Protein AF-A0A923F093-F1 (afdb_monomer_lite)

Radius of gyration: 19.72 Å; chains: 1; bounding box: 53×44×63 Å

Structure (mmCIF, N/CA/C/O backbone):
data_AF-A0A923F093-F1
#
_entry.id   AF-A0A923F093-F1
#
loop_
_atom_site.group_PDB
_atom_site.id
_atom_site.type_symbol
_atom_site.label_atom_id
_atom_site.label_alt_id
_atom_site.label_comp_id
_atom_site.label_asym_id
_atom_site.label_entity_id
_atom_site.label_seq_id
_atom_site.pdbx_PDB_ins_code
_atom_site.Cartn_x
_atom_site.Cartn_y
_atom_site.Cartn_z
_atom_site.occupancy
_atom_site.B_iso_or_equiv
_atom_site.auth_seq_id
_atom_site.auth_comp_id
_atom_site.auth_asym_id
_atom_site.auth_atom_id
_atom_site.pdbx_PDB_model_num
ATOM 1 N N . MET A 1 1 ? -28.776 -24.366 -41.364 1.00 39.94 1 MET A N 1
ATOM 2 C CA . MET A 1 1 ? -27.759 -23.621 -40.588 1.00 39.94 1 MET A CA 1
ATOM 3 C C . MET A 1 1 ? -28.431 -22.420 -39.945 1.00 39.94 1 MET A C 1
ATOM 5 O O . MET A 1 1 ? -28.593 -21.399 -40.595 1.00 39.94 1 MET A O 1
ATOM 9 N N . THR A 1 2 ? -28.906 -22.557 -38.709 1.00 36.69 2 THR A N 1
ATOM 10 C CA . THR A 1 2 ? -29.480 -21.448 -37.937 1.00 36.69 2 THR A CA 1
ATOM 11 C C . THR A 1 2 ? -28.378 -20.834 -37.077 1.00 36.69 2 THR A C 1
ATOM 13 O O . THR A 1 2 ? -27.833 -21.472 -36.180 1.00 36.69 2 THR A O 1
ATOM 16 N N . SER A 1 3 ? -27.995 -19.606 -37.429 1.00 36.06 3 SER A N 1
ATOM 17 C CA . SER A 1 3 ? -26.997 -18.803 -36.723 1.00 36.06 3 SER A CA 1
ATOM 18 C C . SER A 1 3 ? -27.497 -18.462 -35.318 1.00 36.06 3 SER A C 1
ATOM 20 O O . SER A 1 3 ? -28.607 -17.963 -35.140 1.00 36.06 3 SER A O 1
ATOM 22 N N . ARG A 1 4 ? -26.680 -18.775 -34.313 1.00 33.69 4 ARG A N 1
ATOM 23 C CA . ARG A 1 4 ? -26.932 -18.491 -32.899 1.00 33.69 4 ARG A CA 1
ATOM 24 C C . ARG A 1 4 ? -26.547 -17.024 -32.644 1.00 33.69 4 ARG A C 1
ATOM 26 O O . ARG A 1 4 ? -25.429 -16.655 -32.999 1.00 33.69 4 ARG A O 1
ATOM 33 N N . PRO A 1 5 ? -27.410 -16.181 -32.050 1.00 36.94 5 PRO A N 1
ATOM 34 C CA . PRO A 1 5 ? -27.065 -14.783 -31.829 1.00 36.94 5 PRO A CA 1
ATOM 35 C C . PRO A 1 5 ? -25.897 -14.684 -30.843 1.00 36.94 5 PRO A C 1
ATOM 37 O O . PRO A 1 5 ? -25.864 -15.383 -29.824 1.00 36.94 5 PRO A O 1
ATOM 40 N N . ALA A 1 6 ? -24.931 -13.826 -31.175 1.00 41.28 6 ALA A N 1
ATOM 41 C CA . ALA A 1 6 ? -23.799 -13.510 -30.321 1.00 41.28 6 ALA A CA 1
ATOM 42 C C . ALA A 1 6 ? -24.312 -13.048 -28.951 1.00 41.28 6 ALA A C 1
ATOM 44 O O . ALA A 1 6 ? -25.143 -12.142 -28.856 1.00 41.28 6 ALA A O 1
ATOM 45 N N . ARG A 1 7 ? -23.841 -13.701 -27.882 1.00 36.09 7 ARG A N 1
ATOM 46 C CA . ARG A 1 7 ? -24.098 -13.242 -26.516 1.00 36.09 7 ARG A CA 1
ATOM 47 C C . ARG A 1 7 ? -23.496 -11.849 -26.378 1.00 36.09 7 ARG A C 1
ATOM 49 O O . ARG A 1 7 ? -22.298 -11.674 -26.579 1.00 36.09 7 ARG A O 1
ATOM 56 N N . SER A 1 8 ? -24.347 -10.886 -26.044 1.00 33.56 8 SER A N 1
ATOM 57 C CA . SER A 1 8 ? -23.937 -9.546 -25.634 1.00 33.56 8 SER A CA 1
ATOM 58 C C . SER A 1 8 ? -22.880 -9.662 -24.522 1.00 33.56 8 SER A C 1
ATOM 60 O O . SER A 1 8 ? -23.069 -10.501 -23.631 1.00 33.56 8 SER A O 1
ATOM 62 N N . PRO A 1 9 ? -21.782 -8.884 -24.545 1.00 36.62 9 PRO A N 1
ATOM 63 C CA . PRO A 1 9 ? -20.841 -8.889 -23.441 1.00 36.62 9 PRO A CA 1
ATOM 64 C C . PRO A 1 9 ? -21.595 -8.434 -22.195 1.00 36.62 9 PRO A C 1
ATOM 66 O O . PRO A 1 9 ? -22.253 -7.390 -22.188 1.00 36.62 9 PRO A O 1
ATOM 69 N N . ILE A 1 10 ? -21.552 -9.272 -21.161 1.00 37.97 10 ILE A N 1
ATOM 70 C CA . ILE A 1 10 ? -22.000 -8.918 -19.819 1.00 37.97 10 ILE A CA 1
ATOM 71 C C . ILE A 1 10 ? -21.249 -7.633 -19.477 1.00 37.97 10 ILE A C 1
ATOM 73 O O . ILE A 1 10 ? -20.027 -7.657 -19.369 1.00 37.97 10 ILE A O 1
ATOM 77 N N . ARG A 1 11 ? -21.966 -6.506 -19.413 1.00 35.88 11 ARG A N 1
ATOM 78 C CA . ARG A 1 11 ? -21.384 -5.216 -19.042 1.00 35.88 11 ARG A CA 1
ATOM 79 C C . ARG A 1 11 ? -20.660 -5.393 -17.709 1.00 35.88 11 ARG A C 1
ATOM 81 O O . ARG A 1 11 ? -21.276 -5.870 -16.754 1.00 35.88 11 ARG A O 1
ATOM 88 N N . ASP A 1 12 ? -19.385 -5.022 -17.681 1.00 39.00 12 ASP A N 1
ATOM 89 C CA . ASP A 1 12 ? -18.601 -4.841 -16.466 1.00 39.00 12 ASP A CA 1
ATOM 90 C C . ASP A 1 12 ? -19.396 -3.994 -15.477 1.00 39.00 12 ASP A C 1
ATOM 92 O O . ASP A 1 12 ? -19.678 -2.822 -15.722 1.00 39.00 12 ASP A O 1
ATOM 96 N N . ARG A 1 13 ? -19.823 -4.616 -14.383 1.00 44.62 13 ARG A N 1
ATOM 97 C CA . ARG A 1 13 ? -20.135 -3.916 -13.148 1.00 44.62 13 ARG A CA 1
ATOM 98 C C . ARG A 1 13 ? -19.449 -4.673 -12.033 1.00 44.62 13 ARG A C 1
ATOM 100 O O . ARG A 1 13 ? -19.572 -5.901 -11.947 1.00 44.62 13 ARG A O 1
ATOM 107 N N . ASP A 1 14 ? -18.674 -3.904 -11.293 1.00 47.91 14 ASP A N 1
ATOM 108 C CA . ASP A 1 14 ? -17.909 -4.280 -10.124 1.00 47.91 14 ASP A CA 1
ATOM 109 C C . ASP A 1 14 ? -18.808 -4.903 -9.047 1.00 47.91 14 ASP A C 1
ATOM 111 O O . ASP A 1 14 ? -20.038 -4.835 -9.094 1.00 47.91 14 ASP A O 1
ATOM 115 N N . CYS A 1 15 ? -18.199 -5.533 -8.050 1.00 53.09 15 CYS A N 1
ATOM 116 C CA . CYS A 1 15 ? -18.874 -5.776 -6.783 1.00 53.09 15 CYS A CA 1
ATOM 117 C C . CYS A 1 15 ? -19.207 -4.409 -6.170 1.00 53.09 15 CYS A C 1
ATOM 119 O O . CYS A 1 15 ? -18.348 -3.816 -5.525 1.00 53.09 15 CYS A O 1
ATOM 121 N N . ASP A 1 16 ? -20.407 -3.890 -6.431 1.00 59.72 16 ASP A N 1
ATOM 122 C CA . ASP A 1 16 ? -20.827 -2.561 -5.983 1.00 59.72 16 ASP A CA 1
ATOM 123 C C . ASP A 1 16 ? -20.593 -2.420 -4.460 1.00 59.72 16 ASP A C 1
ATOM 125 O O . ASP A 1 16 ? -21.086 -3.240 -3.682 1.00 59.72 16 ASP A O 1
ATOM 129 N N . GLU A 1 17 ? -19.855 -1.387 -4.026 1.00 57.62 17 GLU A N 1
ATOM 130 C CA . GLU A 1 17 ? -19.652 -1.023 -2.606 1.00 57.62 17 GLU A CA 1
ATOM 131 C C . GLU A 1 17 ? -20.930 -1.141 -1.743 1.00 57.62 17 GLU A C 1
ATOM 133 O O . GLU A 1 17 ? -20.858 -1.754 -0.673 1.00 57.62 17 GLU A O 1
ATOM 138 N N . PRO A 1 18 ? -22.121 -0.711 -2.222 1.00 58.31 18 PRO A N 1
ATOM 139 C CA . PRO A 1 18 ? -23.396 -0.917 -1.527 1.00 58.31 18 PRO A CA 1
ATOM 140 C C . PRO A 1 18 ? -23.693 -2.363 -1.079 1.00 58.31 18 PRO A C 1
ATOM 142 O O . PRO A 1 18 ? -24.358 -2.590 -0.061 1.00 58.31 18 PRO A O 1
ATOM 145 N N . ALA A 1 19 ? -23.217 -3.367 -1.821 1.00 75.44 19 ALA A N 1
ATOM 146 C CA . ALA A 1 19 ? -23.397 -4.773 -1.468 1.00 75.44 19 ALA A CA 1
ATOM 147 C C . ALA A 1 19 ? -22.463 -5.211 -0.327 1.00 75.44 19 ALA A C 1
ATOM 149 O O . ALA A 1 19 ? -22.854 -6.052 0.486 1.00 75.44 19 ALA A O 1
ATOM 150 N N . LEU A 1 20 ? -21.254 -4.644 -0.241 1.00 81.38 20 LEU A N 1
ATOM 151 C CA . LEU A 1 20 ? -20.310 -4.920 0.845 1.00 81.38 20 LEU A CA 1
ATOM 152 C C . LEU A 1 20 ? -20.755 -4.256 2.145 1.00 81.38 20 LEU A C 1
ATOM 154 O O . LEU A 1 20 ? -20.721 -4.910 3.185 1.00 81.38 20 LEU A O 1
ATOM 158 N N . ASP A 1 21 ? -21.259 -3.024 2.083 1.00 82.62 21 ASP A N 1
ATOM 159 C CA . ASP A 1 21 ? -21.794 -2.323 3.256 1.00 82.62 21 ASP A CA 1
ATOM 160 C C . ASP A 1 21 ? -22.945 -3.106 3.894 1.00 82.62 21 ASP A C 1
ATOM 162 O O . ASP A 1 21 ? -22.969 -3.323 5.104 1.00 82.62 21 ASP A O 1
ATOM 166 N N . THR A 1 22 ? -23.839 -3.663 3.071 1.00 86.25 22 THR A N 1
ATOM 167 C CA . THR A 1 22 ? -24.921 -4.540 3.549 1.00 86.25 22 THR A CA 1
ATOM 168 C C . THR A 1 22 ? -24.384 -5.781 4.279 1.00 86.25 22 THR A C 1
ATOM 170 O O . THR A 1 22 ? -24.965 -6.226 5.272 1.00 86.25 22 THR A O 1
ATOM 173 N N . VAL A 1 23 ? -23.276 -6.365 3.805 1.00 86.94 23 VAL A N 1
ATOM 174 C CA . VAL A 1 23 ? -22.623 -7.507 4.468 1.00 86.94 23 VAL A CA 1
ATOM 175 C C . VAL A 1 23 ? -21.978 -7.078 5.788 1.00 86.94 23 VAL A C 1
ATOM 177 O O . VAL A 1 23 ? -22.119 -7.792 6.782 1.00 86.94 23 VAL A O 1
ATOM 180 N N . ILE A 1 24 ? -21.305 -5.925 5.817 1.00 88.75 24 ILE A N 1
ATOM 181 C CA . ILE A 1 24 ? -20.675 -5.371 7.024 1.00 88.75 24 ILE A CA 1
ATOM 182 C C . ILE A 1 24 ? -21.724 -5.150 8.114 1.00 88.75 24 ILE A C 1
ATOM 184 O O . ILE A 1 24 ? -21.555 -5.654 9.227 1.00 88.75 24 ILE A O 1
ATOM 188 N N . GLU A 1 25 ? -22.822 -4.471 7.787 1.00 91.12 25 GLU A N 1
ATOM 189 C CA . GLU A 1 25 ? -23.887 -4.169 8.745 1.00 91.12 25 GLU A CA 1
ATOM 190 C C . GLU A 1 25 ? -24.549 -5.439 9.287 1.00 91.12 25 GLU A C 1
ATOM 192 O O . GLU A 1 25 ? -24.745 -5.568 10.495 1.00 91.12 25 GLU A O 1
ATOM 197 N N . ARG A 1 26 ? -24.797 -6.441 8.432 1.00 91.75 26 ARG A N 1
ATOM 198 C CA . ARG A 1 26 ? -25.348 -7.732 8.874 1.00 91.75 26 ARG A CA 1
ATOM 199 C C . ARG A 1 26 ? -24.419 -8.460 9.849 1.00 91.75 26 ARG A C 1
ATOM 201 O O . ARG A 1 26 ? -24.878 -8.950 10.875 1.00 91.75 26 ARG A O 1
ATOM 208 N N . ILE A 1 27 ? -23.120 -8.537 9.551 1.00 92.06 27 ILE A N 1
ATOM 209 C CA . ILE A 1 27 ? -22.161 -9.217 10.437 1.00 92.06 27 ILE A CA 1
ATOM 210 C C . ILE A 1 27 ? -22.024 -8.461 11.768 1.00 92.06 27 ILE A C 1
ATOM 212 O O . ILE A 1 27 ? -21.964 -9.098 12.819 1.00 92.06 27 ILE A O 1
ATOM 216 N N . ARG A 1 28 ? -21.990 -7.122 11.748 1.00 92.69 28 ARG A N 1
ATOM 217 C CA . ARG A 1 28 ? -21.928 -6.299 12.969 1.00 92.69 28 ARG A CA 1
ATOM 218 C C . ARG A 1 28 ? -23.159 -6.481 13.852 1.00 92.69 28 ARG A C 1
ATOM 220 O O . ARG A 1 28 ? -23.003 -6.664 15.056 1.00 92.69 28 ARG A O 1
ATOM 227 N N . ALA A 1 29 ? -24.353 -6.473 13.259 1.00 90.56 29 ALA A N 1
ATOM 228 C CA . ALA A 1 29 ? -25.603 -6.679 13.985 1.00 90.56 29 ALA A CA 1
ATOM 229 C C . ALA A 1 29 ? -25.628 -8.030 14.721 1.00 90.56 29 ALA A C 1
ATOM 231 O O . ALA A 1 29 ? -26.052 -8.084 15.872 1.00 90.56 29 ALA A O 1
ATOM 232 N N . ASP A 1 30 ? -25.110 -9.093 14.097 1.00 92.44 30 ASP A N 1
ATOM 233 C CA . ASP A 1 30 ? -25.037 -10.424 14.713 1.00 92.44 30 ASP A CA 1
ATOM 234 C C . ASP A 1 30 ? -24.014 -10.520 15.856 1.00 92.44 30 ASP A C 1
ATOM 236 O O . ASP A 1 30 ? -24.201 -11.305 16.784 1.00 92.44 30 ASP A O 1
ATOM 240 N N . LEU A 1 31 ? -22.907 -9.773 15.773 1.00 89.56 31 LEU A N 1
ATOM 241 C CA . LEU A 1 31 ? -21.871 -9.754 16.812 1.00 89.56 31 LEU A CA 1
ATOM 242 C C . LEU A 1 31 ? -22.309 -8.949 18.045 1.00 89.56 31 LEU A C 1
ATOM 244 O O . LEU A 1 31 ? -21.940 -9.302 19.162 1.00 89.56 31 LEU A O 1
ATOM 248 N N . GLY A 1 32 ? -23.111 -7.899 17.849 1.00 86.19 32 GLY A N 1
ATOM 249 C CA . GLY A 1 32 ? -23.480 -6.944 18.893 1.00 86.19 32 GLY A CA 1
ATOM 250 C C . GLY A 1 32 ? -22.442 -5.826 19.068 1.00 86.19 32 GLY A C 1
ATOM 251 O O . GLY A 1 32 ? -21.266 -5.987 18.748 1.00 86.19 32 GLY A O 1
ATOM 252 N N . ALA A 1 33 ? -22.888 -4.667 19.566 1.00 78.50 33 ALA A N 1
ATOM 253 C CA . ALA A 1 33 ? -22.082 -3.440 19.615 1.00 78.50 33 ALA A CA 1
ATOM 254 C C . ALA A 1 33 ? -20.857 -3.520 20.548 1.00 78.50 33 ALA A C 1
ATOM 256 O O . ALA A 1 33 ? -19.856 -2.859 20.288 1.00 78.50 33 ALA A O 1
ATOM 257 N N . ASP A 1 34 ? -20.926 -4.343 21.598 1.00 86.69 34 ASP A N 1
ATOM 258 C CA . ASP A 1 34 ? -19.858 -4.488 22.596 1.00 86.69 34 ASP A CA 1
ATOM 259 C C . ASP A 1 34 ? -18.839 -5.590 22.245 1.00 86.69 34 ASP A C 1
ATOM 261 O O . ASP A 1 34 ? -17.862 -5.795 22.971 1.00 86.69 34 ASP A O 1
ATOM 265 N N . ASP A 1 35 ? -19.048 -6.331 21.149 1.00 86.19 35 ASP A N 1
ATOM 266 C CA . ASP A 1 35 ? -18.111 -7.370 20.730 1.00 86.19 35 ASP A CA 1
ATOM 267 C C . ASP A 1 35 ? -16.871 -6.728 20.079 1.00 86.19 35 ASP A C 1
ATOM 269 O O . ASP A 1 35 ? -16.990 -6.048 19.054 1.00 86.19 35 ASP A O 1
ATOM 273 N N . PRO A 1 36 ? -15.650 -6.979 20.592 1.00 81.69 36 PRO A N 1
ATOM 274 C CA . PRO A 1 36 ? -14.426 -6.370 20.065 1.00 81.69 36 PRO A CA 1
ATOM 275 C C . PRO A 1 36 ? -14.136 -6.738 18.600 1.00 81.69 36 PRO A C 1
ATOM 277 O O . PRO A 1 36 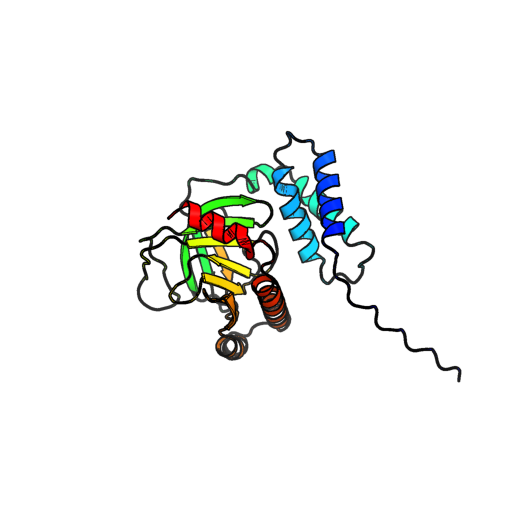? -13.297 -6.115 17.952 1.00 81.69 36 PRO A O 1
ATOM 280 N N . ARG A 1 37 ? -14.805 -7.756 18.048 1.00 85.12 37 ARG A N 1
ATOM 281 C CA . ARG A 1 37 ? -14.696 -8.134 16.636 1.00 85.12 37 ARG A CA 1
ATOM 282 C C . ARG A 1 37 ? -15.478 -7.203 15.713 1.00 85.12 37 ARG A C 1
ATOM 284 O O . ARG A 1 37 ? -15.148 -7.158 14.529 1.00 85.12 37 ARG A O 1
ATOM 291 N N . ALA A 1 38 ? -16.465 -6.455 16.212 1.00 85.50 38 ALA A N 1
ATOM 292 C CA . ALA A 1 38 ? -17.303 -5.560 15.407 1.00 85.50 38 ALA A CA 1
ATOM 293 C C . ALA A 1 38 ? -16.487 -4.468 14.682 1.00 85.50 38 ALA A C 1
ATOM 295 O O . ALA A 1 38 ? -16.788 -4.116 13.535 1.00 85.50 38 ALA A O 1
ATOM 296 N N . GLU A 1 39 ? -15.405 -3.990 15.307 1.00 82.81 39 GLU A N 1
ATOM 297 C CA . GLU A 1 39 ? -14.452 -3.038 14.714 1.00 82.81 39 GLU A CA 1
ATOM 298 C C . GLU A 1 39 ? -13.650 -3.646 13.550 1.00 82.81 39 GLU A C 1
ATOM 300 O O . GLU A 1 39 ? -13.245 -2.942 12.629 1.00 82.81 39 GLU A O 1
ATOM 305 N N . LEU A 1 40 ? -13.445 -4.966 13.553 1.00 82.69 40 LEU A N 1
ATOM 306 C CA . LEU A 1 40 ? -12.641 -5.676 12.554 1.00 82.69 40 LEU A CA 1
ATOM 307 C C . LEU A 1 40 ? -13.444 -6.054 11.302 1.00 82.69 40 LEU A C 1
ATOM 309 O O . LEU A 1 40 ? -12.847 -6.320 10.255 1.00 82.69 40 LEU A O 1
ATOM 313 N N . VAL A 1 41 ? -14.779 -6.100 11.409 1.00 88.25 41 VAL A N 1
ATOM 314 C CA . VAL A 1 41 ? -15.693 -6.585 10.358 1.00 88.25 41 VAL A CA 1
ATOM 315 C C . VAL A 1 41 ? -15.433 -5.939 8.995 1.00 88.25 41 VAL A C 1
ATOM 317 O O . VAL A 1 41 ? -15.250 -6.696 8.038 1.00 88.25 41 VAL A O 1
ATOM 320 N N . PRO A 1 42 ? -15.358 -4.599 8.859 1.00 87.25 42 PRO A N 1
ATOM 321 C CA . PRO A 1 42 ? -15.131 -3.985 7.552 1.00 87.25 42 PRO A CA 1
ATOM 322 C C . PRO A 1 42 ? -13.852 -4.479 6.866 1.00 87.25 42 PRO A C 1
ATOM 324 O O . PRO A 1 42 ? -13.861 -4.780 5.673 1.00 87.25 42 PRO A O 1
ATOM 327 N N . GLY A 1 43 ? -12.762 -4.608 7.631 1.00 80.12 43 GLY A N 1
ATOM 328 C CA . GLY A 1 43 ? -11.471 -5.055 7.113 1.00 80.12 43 GLY A CA 1
ATOM 329 C C . GLY A 1 43 ? -11.536 -6.486 6.580 1.00 80.12 43 GLY A C 1
ATOM 330 O O . GLY A 1 43 ? -11.105 -6.738 5.458 1.00 80.12 43 GLY A O 1
A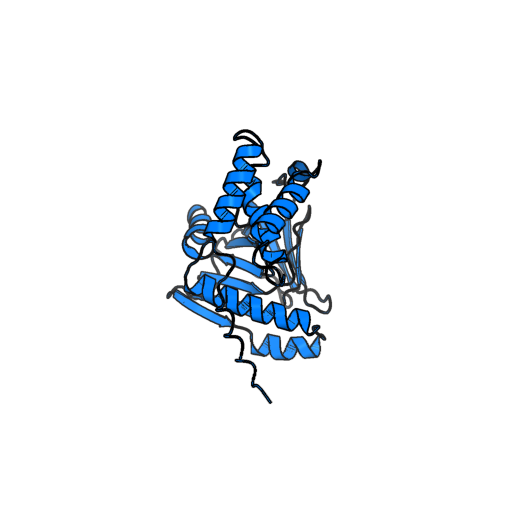TOM 331 N N . PHE A 1 44 ? -12.147 -7.406 7.337 1.00 83.50 44 PHE A N 1
ATOM 332 C CA . PHE A 1 44 ? -12.312 -8.801 6.908 1.00 83.50 44 PHE A CA 1
ATOM 333 C C . PHE A 1 44 ? -13.250 -8.953 5.706 1.00 83.50 44 PHE A C 1
ATOM 335 O O . PHE A 1 44 ? -12.998 -9.788 4.838 1.00 83.50 44 PHE A O 1
ATOM 342 N N . VAL A 1 45 ? -14.317 -8.151 5.624 1.00 85.44 45 VAL A N 1
ATOM 343 C CA . VAL A 1 45 ? -15.228 -8.156 4.469 1.00 85.44 45 VAL A CA 1
ATOM 344 C C . VAL A 1 45 ? -14.500 -7.700 3.205 1.00 85.44 45 VAL A C 1
ATOM 346 O O . VAL A 1 45 ? -14.597 -8.364 2.174 1.00 85.44 45 VAL A O 1
ATOM 349 N N . ARG A 1 46 ? -13.718 -6.618 3.277 1.00 81.12 46 ARG A N 1
ATOM 350 C CA . ARG A 1 46 ? -12.933 -6.132 2.129 1.00 81.12 46 ARG A CA 1
ATOM 351 C C . ARG A 1 46 ? -11.822 -7.094 1.734 1.00 81.12 46 ARG A C 1
ATOM 353 O O . ARG A 1 46 ? -11.615 -7.319 0.546 1.00 81.12 46 ARG A O 1
ATOM 360 N N . GLU A 1 47 ? -11.147 -7.698 2.708 1.00 76.75 47 GLU A N 1
ATOM 361 C CA . GLU A 1 47 ? -10.152 -8.745 2.462 1.00 76.75 47 GLU A CA 1
ATOM 362 C C . GLU A 1 47 ? -10.762 -9.925 1.699 1.00 76.75 47 GLU A C 1
ATOM 364 O O . GLU A 1 47 ? -10.231 -10.348 0.670 1.00 76.75 47 GLU A O 1
ATOM 369 N N . ALA A 1 48 ? -11.906 -10.422 2.168 1.00 80.50 48 ALA A N 1
ATOM 370 C CA . ALA A 1 48 ? -12.619 -11.505 1.512 1.00 80.50 48 ALA A CA 1
ATOM 371 C C . ALA A 1 48 ? -13.110 -11.113 0.108 1.00 80.50 48 ALA A C 1
ATOM 373 O O . ALA A 1 48 ? -13.034 -11.928 -0.810 1.00 80.50 48 ALA A O 1
ATOM 374 N N . ALA A 1 49 ? -13.581 -9.876 -0.077 1.00 79.69 49 ALA A N 1
ATOM 375 C CA . ALA A 1 49 ? -14.018 -9.367 -1.376 1.00 79.69 49 ALA A CA 1
ATOM 376 C C . ALA A 1 49 ? -12.865 -9.291 -2.381 1.00 79.69 49 ALA A C 1
ATOM 378 O O . ALA A 1 49 ? -13.005 -9.778 -3.501 1.00 79.69 49 ALA A O 1
ATOM 379 N N . ALA A 1 50 ? -11.711 -8.763 -1.968 1.00 71.44 50 ALA A N 1
ATOM 380 C CA . ALA A 1 50 ? -10.526 -8.694 -2.817 1.00 71.44 50 ALA A CA 1
ATOM 381 C C . ALA A 1 50 ? -10.038 -10.088 -3.236 1.00 71.44 50 ALA A C 1
ATOM 383 O O . ALA A 1 50 ? -9.730 -10.303 -4.403 1.00 71.44 50 ALA A O 1
ATOM 384 N N . GLY A 1 51 ? -10.034 -11.062 -2.317 1.00 68.50 51 GLY A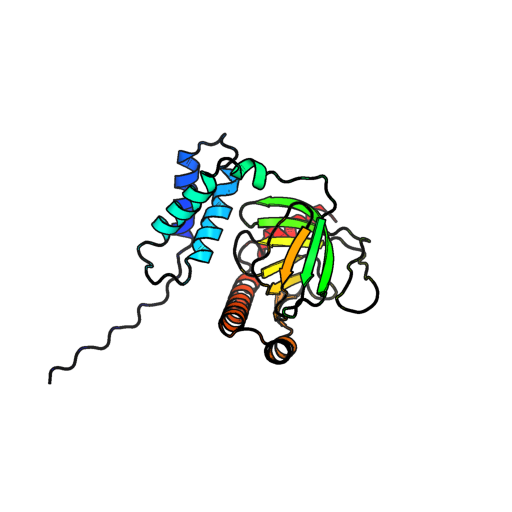 N 1
ATOM 385 C CA . GLY A 1 51 ? -9.659 -12.447 -2.631 1.00 68.50 51 GLY A CA 1
ATOM 386 C C . GLY A 1 51 ? -10.621 -13.172 -3.583 1.00 68.50 51 GLY A C 1
ATOM 387 O O . GLY A 1 51 ? -10.287 -14.240 -4.090 1.00 68.50 51 GLY A O 1
ATOM 388 N N . LEU A 1 52 ? -11.810 -12.613 -3.822 1.00 72.88 52 LEU A N 1
ATOM 389 C CA . LEU A 1 52 ? -12.850 -13.169 -4.690 1.00 72.88 52 LEU A CA 1
ATOM 390 C C . LEU A 1 52 ? -13.104 -12.316 -5.942 1.00 72.88 52 LEU A C 1
ATOM 392 O O . LEU A 1 52 ? -14.033 -12.626 -6.689 1.00 72.88 52 LEU A O 1
ATOM 396 N N . ALA A 1 53 ? -12.302 -11.275 -6.189 1.00 65.06 53 ALA A N 1
ATOM 397 C CA . ALA A 1 53 ? -12.501 -10.342 -7.300 1.00 65.06 53 ALA A CA 1
ATOM 398 C C . ALA A 1 53 ? -12.508 -11.038 -8.678 1.00 65.06 53 ALA A C 1
ATOM 400 O O . ALA A 1 53 ? -13.301 -10.671 -9.545 1.00 65.06 53 ALA A O 1
ATOM 401 N N . ASP A 1 54 ? -11.722 -12.107 -8.837 1.00 60.88 54 ASP A N 1
ATOM 402 C CA . ASP A 1 54 ? -11.638 -12.898 -10.075 1.00 60.88 54 ASP A CA 1
ATOM 403 C C . ASP A 1 54 ? -12.580 -14.116 -10.102 1.00 60.88 54 ASP A C 1
ATOM 405 O O . ASP A 1 54 ? -12.553 -14.925 -11.035 1.00 60.88 54 ASP A O 1
ATOM 409 N N . ALA A 1 55 ? -13.423 -14.296 -9.078 1.00 62.03 55 ALA A N 1
ATOM 410 C CA . ALA A 1 55 ? -14.314 -15.444 -9.016 1.00 62.03 55 ALA A CA 1
ATOM 411 C C . ALA A 1 55 ? -15.375 -15.360 -10.136 1.00 62.03 55 ALA A C 1
ATOM 413 O O . ALA A 1 55 ? -16.108 -14.3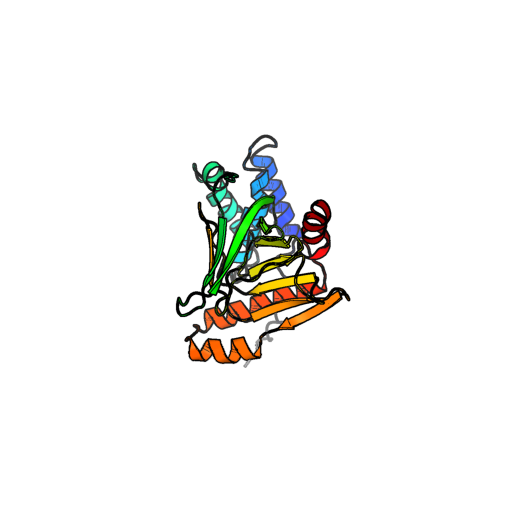71 -10.227 1.00 62.03 55 ALA A O 1
ATOM 414 N N . PRO A 1 56 ? -15.570 -16.422 -10.945 1.00 56.91 56 PRO A N 1
ATOM 415 C CA . PRO A 1 56 ? -16.510 -16.410 -12.074 1.00 56.91 56 PRO A CA 1
ATOM 416 C C . PRO A 1 56 ? -17.990 -16.341 -11.651 1.00 56.91 56 PRO A C 1
ATOM 418 O O . PRO A 1 56 ? -18.885 -16.362 -12.496 1.00 56.91 56 PRO A O 1
ATOM 421 N N . VAL A 1 57 ? -18.275 -16.266 -10.348 1.00 57.19 57 VAL A N 1
ATOM 422 C CA . VAL A 1 57 ? -19.611 -16.395 -9.765 1.00 57.19 57 VAL A CA 1
ATOM 423 C C . VAL A 1 57 ? -20.030 -15.093 -9.072 1.00 57.19 57 VAL A C 1
ATOM 425 O O . VAL A 1 57 ? -20.162 -15.025 -7.851 1.00 57.19 57 VAL A O 1
ATOM 428 N N . ARG A 1 58 ? -20.277 -14.047 -9.870 1.00 56.59 58 ARG A N 1
ATOM 429 C CA . ARG A 1 58 ? -20.633 -12.699 -9.380 1.00 56.59 58 ARG A CA 1
ATOM 430 C C . ARG A 1 58 ? -21.922 -12.655 -8.542 1.00 56.59 58 ARG A C 1
ATOM 432 O O . ARG A 1 58 ? -21.987 -11.919 -7.565 1.00 56.59 58 ARG A O 1
ATOM 439 N N . CYS A 1 59 ? -22.917 -13.495 -8.843 1.00 56.03 59 CYS A N 1
ATOM 440 C CA . CYS A 1 59 ? -24.193 -13.538 -8.110 1.00 56.03 59 CYS A CA 1
ATOM 441 C C . CYS A 1 59 ? -24.102 -14.106 -6.681 1.00 56.03 59 CYS A C 1
ATOM 443 O O . CYS A 1 59 ? -25.066 -14.000 -5.928 1.00 56.03 59 CYS A O 1
ATOM 445 N N . TYR A 1 60 ? -22.956 -14.676 -6.295 1.00 64.56 60 TYR A N 1
ATOM 446 C CA . TYR A 1 60 ? -22.733 -15.206 -4.950 1.00 64.56 60 TYR A CA 1
ATOM 447 C C . TYR A 1 60 ? -21.603 -14.498 -4.203 1.00 64.56 60 TYR A C 1
ATOM 449 O O . TYR A 1 60 ? -21.326 -14.884 -3.070 1.00 64.56 60 TYR A O 1
ATOM 457 N N . ILE A 1 61 ? -20.972 -13.460 -4.774 1.00 70.88 61 ILE A N 1
ATOM 458 C CA . ILE A 1 61 ? -19.811 -12.817 -4.140 1.00 70.88 61 ILE A CA 1
ATOM 459 C C . ILE A 1 61 ? -20.163 -12.309 -2.745 1.00 70.88 61 ILE A C 1
ATOM 461 O O . ILE A 1 61 ? -19.469 -12.673 -1.810 1.00 70.88 61 ILE A O 1
ATOM 465 N N . ALA A 1 62 ? -21.276 -11.599 -2.549 1.00 71.38 62 ALA A N 1
ATOM 466 C CA . ALA A 1 62 ? -21.667 -11.133 -1.213 1.00 71.38 62 ALA A CA 1
ATOM 467 C C . ALA A 1 62 ? -21.816 -12.283 -0.190 1.00 71.38 62 ALA A C 1
ATOM 469 O O . ALA A 1 62 ? -21.372 -12.166 0.950 1.00 71.38 62 ALA A O 1
ATOM 470 N N . VAL A 1 63 ? -22.378 -13.424 -0.608 1.00 79.00 63 VAL A N 1
ATOM 471 C CA . VAL A 1 63 ? -22.540 -14.616 0.246 1.00 79.00 63 VAL A CA 1
ATOM 472 C C . VAL A 1 63 ? -21.192 -15.275 0.546 1.00 79.00 63 VAL A C 1
ATOM 474 O O . VAL A 1 63 ? -20.946 -15.709 1.671 1.00 79.00 63 VAL A O 1
ATOM 477 N N . LEU A 1 64 ? -20.314 -15.372 -0.452 1.00 79.44 64 LEU A N 1
ATOM 478 C CA . LEU A 1 64 ? -18.979 -15.951 -0.302 1.00 79.44 64 LEU A CA 1
ATOM 479 C C . LEU A 1 64 ? -18.081 -15.061 0.560 1.00 79.44 64 LEU A C 1
ATOM 481 O O . LEU A 1 64 ? -17.390 -15.576 1.436 1.00 79.44 64 LEU A O 1
ATOM 485 N N . VAL A 1 65 ? -18.156 -13.746 0.365 1.00 80.12 65 VAL A N 1
ATOM 486 C CA . VAL A 1 65 ? -17.481 -12.722 1.165 1.00 80.12 65 VAL A CA 1
ATOM 487 C C . VAL A 1 65 ? -17.927 -12.804 2.613 1.00 80.12 65 VAL A C 1
ATOM 489 O O . VAL A 1 65 ? -17.089 -12.914 3.502 1.00 80.12 65 VAL A O 1
ATOM 492 N N . GLU A 1 66 ? -19.236 -12.834 2.861 1.00 82.31 66 GLU A N 1
ATOM 493 C CA . GLU A 1 66 ? -19.766 -12.978 4.212 1.00 82.31 66 GLU A CA 1
ATOM 494 C C . GLU A 1 66 ? -19.291 -14.275 4.870 1.00 82.31 66 GLU A C 1
ATOM 496 O O . GLU A 1 66 ? -18.819 -14.258 6.006 1.00 82.31 66 GLU A O 1
ATOM 501 N N . ARG A 1 67 ? -19.379 -15.411 4.168 1.00 84.75 67 ARG A N 1
ATOM 502 C CA . ARG A 1 67 ? -18.921 -16.701 4.703 1.00 84.75 67 ARG A CA 1
ATOM 503 C C . ARG A 1 67 ? -17.427 -16.698 5.007 1.00 84.75 67 ARG A C 1
ATOM 505 O O . ARG A 1 67 ? -17.030 -17.219 6.048 1.00 84.75 67 ARG A O 1
ATOM 512 N N . ALA A 1 68 ? -16.611 -16.131 4.124 1.00 82.25 68 ALA A N 1
ATOM 513 C CA . ALA A 1 68 ? -15.172 -16.020 4.321 1.00 82.25 68 ALA A CA 1
ATOM 514 C C . ALA A 1 68 ? -14.840 -15.107 5.512 1.00 82.25 68 ALA A C 1
ATOM 516 O O . ALA A 1 68 ? -14.096 -15.521 6.400 1.00 82.25 68 ALA A O 1
ATOM 517 N N . ALA A 1 69 ? -15.467 -13.930 5.597 1.00 82.00 69 ALA A N 1
ATOM 518 C CA . ALA A 1 69 ? -15.295 -13.003 6.713 1.00 82.00 69 ALA A CA 1
ATOM 519 C C . ALA A 1 69 ? -15.716 -13.638 8.047 1.00 82.00 69 ALA A C 1
ATOM 521 O O . ALA A 1 69 ? -14.954 -13.622 9.012 1.00 82.00 69 ALA A O 1
ATOM 522 N N . ARG A 1 70 ? -16.889 -14.285 8.101 1.00 84.38 70 ARG A N 1
ATOM 523 C CA . ARG A 1 70 ? -17.367 -14.996 9.300 1.00 84.38 70 ARG A CA 1
ATOM 524 C C . ARG A 1 70 ? -16.437 -16.130 9.714 1.00 84.38 70 ARG A C 1
ATOM 526 O O . ARG A 1 70 ? -16.214 -16.320 10.905 1.00 84.38 70 ARG A O 1
ATOM 533 N N . ARG A 1 71 ? -15.877 -16.875 8.756 1.00 86.62 71 ARG A N 1
ATOM 534 C CA . ARG A 1 71 ? -14.921 -17.954 9.042 1.00 86.62 71 ARG A CA 1
ATOM 535 C C . ARG A 1 71 ? -13.663 -17.428 9.728 1.00 86.62 71 ARG A C 1
ATOM 537 O O . ARG A 1 71 ? -13.181 -18.072 10.655 1.00 86.62 71 ARG A O 1
ATOM 544 N N . GLU A 1 72 ? -13.148 -16.284 9.294 1.00 80.12 72 GLU A N 1
ATOM 545 C CA . GLU A 1 72 ? -11.994 -15.655 9.941 1.00 80.12 72 GLU A CA 1
ATOM 546 C C . GLU A 1 72 ? -12.344 -15.079 11.317 1.00 80.12 72 GLU A C 1
ATOM 548 O O . GLU A 1 72 ? -11.640 -15.343 12.290 1.00 80.12 72 GLU A O 1
ATOM 553 N N . LEU A 1 73 ? -13.481 -14.389 11.436 1.00 82.44 73 LEU A N 1
ATOM 554 C CA . LEU A 1 73 ? -13.980 -13.834 12.704 1.00 82.44 73 LEU A CA 1
ATOM 555 C C . LEU A 1 73 ? -14.330 -14.902 13.758 1.00 82.44 73 LEU A C 1
ATOM 557 O O . LEU A 1 73 ? -14.399 -14.599 14.951 1.00 82.44 73 LEU A O 1
ATOM 561 N N . ALA A 1 74 ? -14.567 -16.145 13.336 1.00 86.44 74 ALA A N 1
ATOM 562 C CA . ALA A 1 74 ? -14.829 -17.276 14.222 1.00 86.44 74 ALA A CA 1
ATOM 563 C C . ALA A 1 74 ? -13.551 -17.921 14.788 1.00 86.44 74 ALA A C 1
ATOM 565 O O . ALA A 1 74 ? -13.650 -18.794 15.654 1.00 86.44 74 ALA A O 1
ATOM 566 N N . ARG A 1 75 ? -12.352 -17.536 14.322 1.00 81.75 75 ARG A N 1
ATOM 567 C CA . ARG A 1 75 ? -11.103 -18.098 14.853 1.00 81.75 75 ARG A CA 1
ATOM 568 C C . ARG A 1 75 ? -10.908 -17.681 16.323 1.00 81.75 75 ARG A C 1
ATOM 570 O O . ARG A 1 75 ? -11.015 -16.491 16.620 1.00 81.75 75 ARG A O 1
ATOM 577 N N . PRO A 1 76 ? -10.588 -18.609 17.249 1.00 78.38 76 PRO A N 1
ATOM 578 C CA . PRO A 1 76 ? -10.522 -18.314 18.690 1.00 78.38 76 PRO A CA 1
ATOM 579 C C . PRO A 1 76 ? -9.478 -17.253 19.053 1.00 78.38 76 PRO A C 1
ATOM 581 O O . PRO A 1 76 ? -9.617 -16.519 20.026 1.00 78.38 76 PRO A O 1
ATOM 584 N N . ASP A 1 77 ? -8.419 -17.185 18.257 1.00 75.19 77 ASP A N 1
ATOM 585 C CA . ASP A 1 77 ? -7.286 -16.289 18.407 1.00 75.19 77 ASP A CA 1
ATOM 586 C C . ASP A 1 77 ? -7.437 -15.002 17.589 1.00 75.19 77 ASP A C 1
ATOM 588 O O . ASP A 1 77 ? -6.521 -14.184 17.626 1.00 75.19 77 ASP A O 1
ATOM 592 N N . VAL A 1 78 ? -8.556 -14.785 16.876 1.00 73.19 78 VAL A N 1
ATOM 593 C CA . VAL A 1 78 ? -8.705 -13.639 15.961 1.00 73.19 78 VAL A CA 1
ATOM 594 C C . VAL A 1 78 ? -8.450 -12.327 16.691 1.00 73.19 78 VAL A C 1
ATOM 596 O O . VAL A 1 78 ? -7.575 -11.578 16.278 1.00 73.19 78 VAL A O 1
ATOM 599 N N . VAL A 1 79 ? -9.087 -12.116 17.847 1.00 67.75 79 VAL A N 1
ATOM 600 C CA . VAL A 1 79 ? -8.931 -10.896 18.653 1.00 67.75 79 VAL A CA 1
ATOM 601 C C . VAL A 1 79 ? -7.498 -10.746 19.158 1.00 67.75 79 VAL A C 1
ATOM 603 O O . VAL A 1 79 ? -6.972 -9.640 19.173 1.00 67.75 79 VAL A O 1
ATOM 606 N N . ALA A 1 80 ? -6.844 -11.844 19.550 1.00 64.69 80 ALA A N 1
ATOM 607 C CA . ALA A 1 80 ? -5.465 -11.830 20.036 1.00 64.69 80 ALA A CA 1
ATOM 608 C C . ALA A 1 80 ? -4.454 -11.549 18.910 1.00 64.69 80 ALA A C 1
ATOM 610 O O . ALA A 1 80 ? -3.524 -10.773 19.111 1.00 64.69 80 ALA A O 1
ATOM 611 N N . ARG A 1 81 ? -4.663 -12.115 17.715 1.00 63.06 81 ARG A N 1
ATOM 612 C CA . ARG A 1 81 ? -3.851 -11.884 16.506 1.00 63.06 81 ARG A CA 1
ATOM 613 C C . ARG A 1 81 ? -4.058 -10.503 15.913 1.00 63.06 81 ARG A C 1
ATOM 615 O O . ARG A 1 81 ? -3.149 -9.963 15.295 1.00 63.06 81 ARG A O 1
ATOM 622 N N . THR A 1 82 ? -5.239 -9.927 16.102 1.00 58.75 82 THR A N 1
ATOM 623 C CA . THR A 1 82 ? -5.514 -8.533 15.758 1.00 58.75 82 THR A CA 1
ATOM 624 C C . THR A 1 82 ? -5.191 -7.574 16.896 1.00 58.75 82 THR A C 1
ATOM 626 O O . THR A 1 82 ? -5.247 -6.362 16.682 1.00 58.75 82 THR A O 1
ATOM 629 N N . ARG A 1 83 ? -4.850 -8.077 18.096 1.00 60.44 83 ARG A N 1
ATOM 630 C CA . ARG A 1 83 ? -4.508 -7.243 19.248 1.00 60.44 83 ARG A CA 1
ATOM 631 C C . ARG A 1 83 ? -3.213 -6.525 18.937 1.00 60.44 83 ARG A C 1
ATOM 633 O O . ARG A 1 83 ? -2.138 -7.103 18.826 1.00 60.44 83 ARG A O 1
ATOM 640 N N . TRP A 1 84 ? -3.358 -5.230 18.779 1.00 58.25 84 TRP A N 1
ATOM 641 C CA . TRP A 1 84 ? -2.345 -4.379 18.213 1.00 58.25 84 TRP A CA 1
ATOM 642 C C . TRP A 1 84 ? -1.299 -4.034 19.288 1.00 58.25 84 TRP A C 1
ATOM 644 O O . TRP A 1 84 ? -1.585 -3.335 20.265 1.00 58.25 84 TRP A O 1
ATOM 654 N N . ILE A 1 85 ? -0.095 -4.604 19.169 1.00 56.94 85 ILE A N 1
ATOM 655 C CA . ILE A 1 85 ? 0.948 -4.513 20.202 1.00 56.94 85 ILE A CA 1
ATOM 656 C C . ILE A 1 85 ? 1.721 -3.198 20.041 1.00 56.94 85 ILE A C 1
ATOM 658 O O . ILE A 1 85 ? 2.616 -3.078 19.212 1.00 56.94 85 ILE A O 1
ATOM 662 N N . ARG A 1 86 ? 1.418 -2.219 20.900 1.00 58.31 86 ARG A N 1
ATOM 663 C CA . ARG A 1 86 ? 2.050 -0.881 20.959 1.00 58.31 86 ARG A CA 1
ATOM 664 C C . ARG A 1 86 ? 3.533 -0.846 21.379 1.00 58.31 86 ARG A C 1
ATOM 666 O O . ARG A 1 86 ? 4.043 0.239 21.634 1.00 58.31 86 ARG A O 1
ATOM 673 N N . ARG A 1 87 ? 4.211 -1.986 21.563 1.00 55.16 87 ARG A N 1
ATOM 674 C CA . ARG A 1 87 ? 5.446 -2.043 22.377 1.00 55.16 87 ARG A CA 1
ATOM 675 C C . ARG A 1 87 ? 6.690 -2.650 21.726 1.00 55.16 87 ARG A C 1
ATOM 677 O O . ARG A 1 87 ? 7.748 -2.573 22.341 1.00 55.16 87 ARG A O 1
ATOM 684 N N . THR A 1 88 ? 6.610 -3.189 20.515 1.00 58.53 88 THR A N 1
ATOM 685 C CA . THR A 1 88 ? 7.798 -3.689 19.798 1.00 58.53 88 THR A CA 1
ATOM 686 C C . THR A 1 88 ? 8.265 -2.632 18.793 1.00 58.53 88 THR A C 1
ATOM 688 O O . THR A 1 88 ? 7.408 -1.975 18.201 1.00 58.53 88 THR A O 1
ATOM 691 N N . PRO A 1 89 ? 9.575 -2.421 18.569 1.00 60.44 89 PRO A N 1
ATOM 692 C CA . PRO A 1 89 ? 10.025 -1.710 17.376 1.00 60.44 89 PRO A CA 1
ATOM 693 C C . PRO A 1 89 ? 9.522 -2.458 16.136 1.00 60.44 89 PRO A C 1
ATOM 695 O O . PRO A 1 89 ? 9.779 -3.653 16.003 1.00 60.44 89 PRO A O 1
ATOM 698 N N . TYR A 1 90 ? 8.784 -1.765 15.265 1.00 78.88 90 TYR A N 1
ATOM 699 C CA . TYR A 1 90 ? 8.338 -2.308 13.986 1.00 78.88 90 TYR A CA 1
ATOM 700 C C . TYR A 1 90 ? 9.211 -1.776 12.861 1.00 78.88 90 TYR A C 1
ATOM 702 O O . TYR A 1 90 ? 9.701 -0.645 12.873 1.00 78.88 90 TYR A O 1
ATOM 710 N N . GLU A 1 91 ? 9.356 -2.605 11.842 1.00 92.06 91 GLU A N 1
ATOM 711 C CA . GLU A 1 91 ? 10.015 -2.227 10.609 1.00 92.06 91 GLU A CA 1
ATOM 712 C C . GLU A 1 91 ? 9.206 -2.699 9.409 1.00 92.06 91 GLU A C 1
ATOM 714 O O . GLU A 1 91 ? 8.790 -3.857 9.348 1.00 92.06 91 GLU A O 1
ATOM 719 N N . LEU A 1 92 ? 9.023 -1.814 8.434 1.00 94.94 92 LEU A N 1
ATOM 720 C CA . LEU A 1 92 ? 8.507 -2.161 7.118 1.00 94.94 92 LEU A CA 1
ATOM 721 C C . LEU A 1 92 ? 9.679 -2.623 6.247 1.00 94.94 92 LEU A C 1
ATOM 723 O O . LEU A 1 92 ? 10.574 -1.840 5.928 1.00 94.94 92 LEU A O 1
ATOM 727 N N . ARG A 1 93 ? 9.694 -3.912 5.904 1.00 96.12 93 ARG A N 1
ATOM 728 C CA . ARG A 1 93 ? 10.755 -4.588 5.149 1.00 96.12 93 ARG A CA 1
ATOM 729 C C . ARG A 1 93 ? 10.252 -4.916 3.748 1.00 96.12 93 ARG A C 1
ATOM 731 O O . ARG A 1 93 ? 9.568 -5.922 3.556 1.00 96.12 93 ARG A O 1
ATOM 738 N N . MET A 1 94 ? 10.646 -4.096 2.782 1.00 96.19 94 MET A N 1
ATOM 739 C CA . MET A 1 94 ? 10.356 -4.301 1.366 1.00 96.19 94 MET A CA 1
ATOM 740 C C . MET A 1 94 ? 11.538 -5.007 0.713 1.00 96.19 94 MET A C 1
ATOM 742 O O . MET A 1 94 ? 12.569 -4.386 0.473 1.00 96.19 94 MET A O 1
ATOM 746 N N . ARG A 1 95 ? 11.438 -6.314 0.462 1.00 96.75 95 ARG A N 1
ATOM 747 C CA . ARG A 1 95 ? 12.460 -7.044 -0.312 1.00 96.75 95 ARG A CA 1
ATOM 748 C C . ARG A 1 95 ? 12.230 -6.866 -1.805 1.00 96.75 95 ARG A C 1
ATOM 750 O O . ARG A 1 95 ? 11.144 -6.478 -2.221 1.00 96.75 95 ARG A O 1
ATOM 757 N N . LYS A 1 96 ? 13.236 -7.188 -2.613 1.00 95.94 96 LYS A N 1
ATOM 758 C CA . LYS A 1 96 ? 13.041 -7.372 -4.055 1.00 95.94 96 LYS A CA 1
ATOM 759 C C . LYS A 1 96 ? 12.708 -8.830 -4.355 1.00 95.94 96 LYS A C 1
ATOM 761 O O . LYS A 1 96 ? 12.896 -9.709 -3.513 1.00 95.94 96 LYS A O 1
ATOM 766 N N . TRP A 1 97 ? 12.172 -9.066 -5.547 1.00 95.94 97 TRP A N 1
ATOM 767 C CA . TRP A 1 97 ? 11.653 -10.368 -5.969 1.00 95.94 97 TRP A CA 1
ATOM 768 C C . TRP A 1 97 ? 12.672 -11.509 -5.890 1.00 95.94 97 TRP A C 1
ATOM 770 O O . TRP A 1 97 ? 12.346 -12.603 -5.443 1.00 95.94 97 TRP A O 1
ATOM 780 N N . ASP A 1 98 ? 13.925 -11.232 -6.243 1.00 92.44 98 ASP A N 1
ATOM 781 C CA . ASP A 1 98 ? 15.058 -12.164 -6.157 1.00 92.44 98 ASP A CA 1
ATOM 782 C C . ASP A 1 98 ? 15.500 -12.474 -4.707 1.00 92.44 98 ASP A C 1
ATOM 784 O O . ASP A 1 98 ? 16.511 -13.138 -4.480 1.00 92.44 98 ASP A O 1
ATOM 788 N N . GLY A 1 99 ? 14.769 -11.973 -3.706 1.00 93.19 99 GLY A N 1
ATOM 789 C CA . GLY A 1 99 ? 15.077 -12.116 -2.287 1.00 93.19 99 GLY A CA 1
ATOM 790 C C . GLY A 1 99 ? 16.129 -11.129 -1.784 1.00 93.19 99 GLY A C 1
ATOM 791 O O . GLY A 1 99 ? 16.370 -11.078 -0.569 1.00 93.19 99 GLY A O 1
ATOM 792 N N . SER A 1 100 ? 16.725 -10.318 -2.666 1.00 92.31 100 SER A N 1
ATOM 793 C CA . SER A 1 100 ? 17.721 -9.324 -2.275 1.00 92.31 100 SER A CA 1
ATOM 794 C C . SER A 1 100 ? 17.118 -8.272 -1.327 1.00 92.31 100 SER A C 1
ATOM 796 O O . SER A 1 100 ? 15.903 -8.015 -1.351 1.00 92.31 100 SER A O 1
ATOM 798 N N . PRO A 1 101 ? 17.929 -7.686 -0.423 1.00 93.19 101 PRO A N 1
ATOM 799 C CA . PRO A 1 101 ? 17.458 -6.618 0.447 1.00 93.19 101 PRO A CA 1
ATOM 800 C C . PRO A 1 101 ? 16.884 -5.458 -0.370 1.00 93.19 101 PRO A C 1
ATOM 802 O O . PRO A 1 101 ? 17.465 -5.052 -1.374 1.00 93.19 101 PRO A O 1
ATOM 805 N N . GLY A 1 102 ? 15.761 -4.907 0.080 1.00 94.12 102 GLY A N 1
ATOM 806 C CA . GLY A 1 102 ? 15.272 -3.618 -0.394 1.00 94.12 102 GLY A CA 1
ATOM 807 C C . GLY A 1 102 ? 15.162 -2.630 0.763 1.00 94.12 102 GLY A C 1
ATOM 808 O O . GLY A 1 102 ? 16.004 -2.630 1.663 1.00 94.12 102 GLY A O 1
ATOM 809 N N . ARG A 1 103 ? 14.146 -1.768 0.728 1.00 95.50 103 ARG A N 1
ATOM 810 C CA . ARG A 1 103 ? 13.963 -0.694 1.709 1.00 95.50 103 ARG A CA 1
ATOM 811 C C . ARG A 1 103 ? 13.562 -1.257 3.077 1.00 95.50 103 ARG A C 1
ATOM 813 O O . ARG A 1 103 ? 12.676 -2.108 3.170 1.00 95.50 103 ARG A O 1
ATOM 820 N N . ARG A 1 104 ? 14.192 -0.759 4.142 1.00 96.25 104 ARG A N 1
ATOM 821 C CA . ARG A 1 104 ? 13.787 -0.999 5.533 1.00 96.25 104 ARG A CA 1
ATOM 822 C C . ARG A 1 104 ? 13.459 0.330 6.194 1.00 96.25 104 ARG A C 1
ATOM 824 O O . ARG A 1 104 ? 14.334 1.186 6.306 1.00 96.25 104 ARG A O 1
ATOM 831 N N . THR A 1 105 ? 12.214 0.493 6.618 1.00 95.44 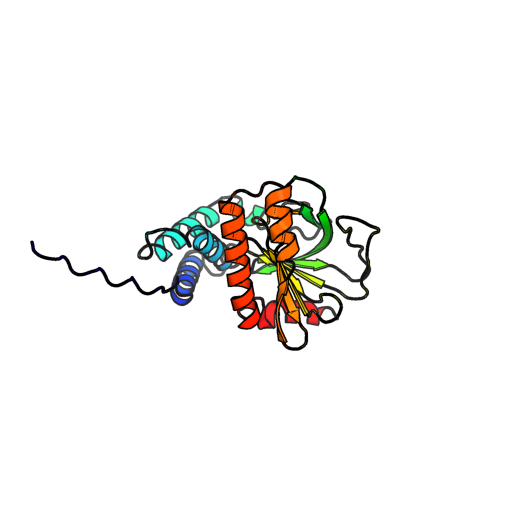105 THR A N 1
ATOM 832 C CA . THR A 1 105 ? 11.728 1.739 7.217 1.00 95.44 105 THR A CA 1
ATOM 833 C C . THR A 1 105 ? 11.316 1.495 8.667 1.00 95.44 105 THR A C 1
ATOM 835 O O . THR A 1 105 ? 10.453 0.640 8.893 1.00 95.44 105 THR A O 1
ATOM 838 N N . PRO A 1 106 ? 11.884 2.222 9.647 1.00 93.56 106 PRO A N 1
ATOM 839 C CA . PRO A 1 106 ? 11.415 2.160 11.022 1.00 93.56 106 PRO A CA 1
ATOM 840 C C . PRO A 1 106 ? 10.005 2.737 11.088 1.00 93.56 106 PRO A C 1
ATOM 842 O O . PRO A 1 106 ? 9.736 3.835 10.603 1.00 93.56 106 PRO A O 1
ATOM 845 N N . VAL A 1 107 ? 9.089 1.981 11.677 1.00 92.56 107 VAL A N 1
ATOM 846 C CA . VAL A 1 107 ? 7.701 2.402 11.807 1.00 92.56 107 VAL A CA 1
ATOM 847 C C . VAL A 1 107 ? 7.201 2.116 13.213 1.00 92.56 107 VAL A C 1
ATOM 849 O O . VAL A 1 107 ? 7.599 1.159 13.872 1.00 92.56 107 VAL A O 1
ATOM 852 N N . ARG A 1 108 ? 6.312 2.968 13.701 1.00 90.12 108 ARG A N 1
ATOM 853 C CA . ARG A 1 108 ? 5.626 2.807 14.976 1.00 90.12 108 ARG A CA 1
ATOM 854 C C . ARG A 1 108 ? 4.160 2.571 14.669 1.00 90.12 108 ARG A C 1
ATOM 856 O O . ARG A 1 108 ? 3.592 3.330 13.886 1.00 90.12 108 ARG A O 1
ATOM 863 N N . PRO A 1 109 ? 3.528 1.548 15.250 1.00 89.12 109 PRO A N 1
ATOM 864 C CA . PRO A 1 109 ? 2.098 1.371 15.081 1.00 89.12 109 PRO A CA 1
ATOM 865 C C . PRO A 1 109 ? 1.365 2.685 15.447 1.00 89.12 109 PRO A C 1
ATOM 867 O O . PRO A 1 109 ? 1.588 3.230 16.532 1.00 89.12 109 PRO A O 1
ATOM 870 N N . LEU A 1 110 ? 0.477 3.182 14.568 1.00 88.25 110 LEU A N 1
ATOM 871 C CA . LEU A 1 110 ? -0.401 4.348 14.794 1.00 88.25 110 LEU A CA 1
ATOM 872 C C . LEU A 1 110 ? -1.866 4.002 15.141 1.00 88.25 110 LEU A C 1
ATOM 874 O O . LEU A 1 110 ? -2.345 4.361 16.220 1.00 88.25 110 LEU A O 1
ATOM 878 N N . ARG A 1 111 ? -2.561 3.275 14.259 1.00 86.31 111 ARG A N 1
ATOM 879 C CA . ARG A 1 111 ? -3.893 2.704 14.517 1.00 86.31 111 ARG A CA 1
ATOM 880 C C . ARG A 1 111 ? -4.186 1.519 13.594 1.00 86.31 111 ARG A C 1
ATOM 882 O O . ARG A 1 111 ? -3.400 1.209 12.702 1.00 86.31 111 ARG A O 1
ATOM 889 N N . ARG A 1 112 ? -5.340 0.887 13.780 1.00 86.12 112 ARG A N 1
ATOM 890 C CA . ARG A 1 112 ? -5.942 -0.036 12.816 1.00 86.12 112 ARG A CA 1
ATOM 891 C C . ARG A 1 112 ? -7.399 0.358 12.619 1.00 86.12 112 ARG A C 1
ATOM 893 O O . ARG A 1 112 ? -8.048 0.737 13.588 1.00 86.12 112 ARG A O 1
ATOM 900 N N . ASP A 1 113 ? -7.875 0.272 11.390 1.00 83.62 113 ASP A N 1
ATOM 901 C CA . ASP A 1 113 ? -9.260 0.552 11.021 1.00 83.62 113 ASP A CA 1
ATOM 902 C C . ASP A 1 113 ? -9.677 -0.312 9.817 1.00 83.62 113 ASP A C 1
ATOM 904 O O . ASP A 1 113 ? -9.012 -1.299 9.477 1.00 83.62 113 ASP A O 1
ATOM 908 N N . GLU A 1 114 ? -10.782 0.047 9.169 1.00 81.38 114 GLU A N 1
ATOM 909 C CA . GLU A 1 114 ? -11.311 -0.640 7.996 1.00 81.38 114 GLU A CA 1
ATOM 910 C C . GLU A 1 114 ? -10.395 -0.606 6.761 1.00 81.38 114 GLU A C 1
ATOM 912 O O . GLU A 1 114 ? -10.563 -1.427 5.853 1.00 81.38 114 GLU A O 1
ATOM 917 N N . PHE A 1 115 ? -9.449 0.332 6.691 1.00 89.25 115 PHE A N 1
ATOM 918 C CA . PHE A 1 115 ? -8.518 0.473 5.573 1.00 89.25 115 PHE A CA 1
ATOM 919 C C . PHE A 1 115 ? -7.263 -0.363 5.766 1.00 89.25 115 PHE A C 1
ATOM 921 O O . PHE A 1 115 ? -6.669 -0.788 4.776 1.00 89.25 115 PHE A O 1
ATOM 928 N N . GLY A 1 116 ? -6.874 -0.642 7.011 1.00 90.38 116 GLY A N 1
ATOM 929 C CA . GLY A 1 116 ? -5.756 -1.523 7.323 1.00 90.38 116 GLY A CA 1
ATOM 930 C C . GLY A 1 116 ? -4.993 -1.123 8.578 1.00 90.38 116 GLY A C 1
ATOM 931 O O . GLY A 1 116 ? -5.555 -0.618 9.550 1.00 90.38 116 GLY A O 1
ATOM 932 N N . HIS A 1 117 ? -3.692 -1.404 8.571 1.00 92.44 117 HIS A N 1
ATOM 933 C CA . HIS A 1 117 ? -2.779 -1.061 9.654 1.00 92.44 117 HIS A CA 1
ATOM 934 C C . HIS A 1 117 ? -2.039 0.225 9.302 1.00 92.44 117 HIS A C 1
ATOM 936 O O . HIS A 1 117 ? -1.320 0.295 8.304 1.00 92.44 117 HIS A O 1
ATOM 942 N N . TRP A 1 118 ? -2.204 1.227 10.153 1.00 93.44 118 TRP A N 1
ATOM 943 C CA . TRP A 1 118 ? -1.564 2.520 10.019 1.00 93.44 118 TRP A CA 1
ATOM 944 C C . TRP A 1 118 ? -0.335 2.589 10.903 1.00 93.44 118 TRP A C 1
ATOM 946 O O . TRP A 1 118 ? -0.363 2.175 12.068 1.00 93.44 118 TRP A O 1
ATOM 956 N N . TYR A 1 119 ? 0.719 3.186 10.371 1.00 94.06 119 TYR A N 1
ATOM 957 C CA . TYR A 1 119 ? 1.977 3.368 11.063 1.00 94.06 119 TYR A CA 1
ATOM 958 C C . TYR A 1 119 ? 2.479 4.799 10.918 1.00 94.06 119 TYR A C 1
ATOM 960 O O . TYR A 1 119 ? 2.287 5.438 9.890 1.00 94.06 119 TYR A O 1
ATOM 968 N N . LEU A 1 120 ? 3.153 5.279 11.953 1.00 93.62 120 LEU A N 1
ATOM 969 C CA . LEU A 1 120 ? 3.927 6.508 11.943 1.00 93.62 120 LEU A CA 1
ATOM 970 C C . LEU A 1 120 ? 5.382 6.161 11.636 1.00 93.62 120 LEU A C 1
ATOM 972 O O . LEU A 1 120 ? 5.960 5.301 12.298 1.00 93.62 120 LEU A O 1
ATOM 976 N N . TRP A 1 121 ? 5.990 6.855 10.690 1.00 94.19 121 TRP A N 1
ATOM 977 C CA . TRP A 1 121 ? 7.441 6.941 10.579 1.00 94.19 121 TRP A CA 1
ATOM 978 C C . TRP A 1 121 ? 7.844 8.349 11.036 1.00 94.19 121 TRP A C 1
ATOM 980 O O . TRP A 1 121 ? 7.566 9.305 10.316 1.00 94.19 121 TRP A O 1
ATOM 990 N N . PRO A 1 122 ? 8.415 8.488 12.247 1.00 92.19 122 PRO A N 1
ATOM 991 C CA . PRO A 1 122 ? 8.740 9.796 12.803 1.00 92.19 122 PRO A CA 1
ATOM 992 C C . PRO A 1 122 ? 9.882 10.495 12.063 1.00 92.19 122 PRO A C 1
ATOM 994 O O . PRO A 1 122 ? 10.824 9.836 11.608 1.00 92.19 122 PRO A O 1
ATOM 997 N N . ALA A 1 123 ? 9.851 11.825 12.058 1.00 93.50 123 ALA A N 1
ATOM 998 C CA . ALA A 1 123 ? 10.969 12.671 11.666 1.00 93.50 123 ALA A CA 1
ATOM 999 C C . ALA A 1 123 ? 12.265 12.257 12.390 1.00 93.50 123 ALA A C 1
ATOM 1001 O O . ALA A 1 123 ? 12.267 11.877 13.564 1.00 93.50 123 ALA A O 1
ATOM 1002 N N . GLY A 1 124 ? 13.387 12.324 11.677 1.00 94.31 124 GLY A N 1
ATOM 1003 C CA . GLY A 1 124 ? 14.717 11.974 12.180 1.00 94.31 124 GLY A CA 1
ATOM 1004 C C . GLY A 1 124 ? 15.021 10.473 12.264 1.00 94.31 124 GLY A C 1
ATOM 1005 O O . GLY A 1 124 ? 16.194 10.111 12.352 1.00 94.31 124 GLY A O 1
ATOM 1006 N N . GLU A 1 125 ? 14.025 9.585 12.182 1.00 93.94 125 GLU A N 1
ATOM 1007 C CA . GLU A 1 125 ? 14.261 8.135 12.183 1.00 93.94 125 GLU A CA 1
ATOM 1008 C C . GLU A 1 125 ? 14.776 7.674 10.803 1.00 93.94 125 GLU A C 1
ATOM 1010 O O . GLU A 1 125 ? 14.117 7.915 9.784 1.00 93.94 125 GLU A O 1
ATOM 1015 N N . PRO A 1 126 ? 15.944 7.010 10.719 1.00 94.50 126 PRO A N 1
ATOM 1016 C CA . PRO A 1 126 ? 16.587 6.739 9.440 1.00 94.50 126 PRO A CA 1
ATOM 1017 C C . PRO A 1 126 ? 15.932 5.578 8.680 1.00 94.50 126 PRO A C 1
ATOM 1019 O O . PRO A 1 126 ? 15.825 4.463 9.191 1.00 94.50 126 PRO A O 1
ATOM 1022 N N . VAL A 1 127 ? 15.593 5.798 7.408 1.00 94.75 127 VAL A N 1
ATOM 1023 C CA . VAL A 1 127 ? 15.284 4.714 6.462 1.00 94.75 127 VAL A CA 1
ATOM 1024 C C . VAL A 1 127 ? 16.574 4.148 5.883 1.00 94.75 127 VAL A C 1
ATOM 1026 O O . VAL A 1 127 ? 17.494 4.883 5.517 1.00 94.75 127 VAL A O 1
ATOM 1029 N N . LEU A 1 128 ? 16.629 2.827 5.746 1.00 96.00 128 LEU A N 1
ATOM 1030 C CA . LEU A 1 128 ? 17.707 2.141 5.048 1.00 96.00 128 LEU A CA 1
ATOM 1031 C C . LEU A 1 128 ? 17.241 1.848 3.616 1.00 96.00 128 LEU A C 1
ATOM 1033 O O . LEU A 1 128 ? 16.355 1.006 3.427 1.00 96.00 128 LEU A O 1
ATOM 1037 N N . PRO A 1 129 ? 17.775 2.546 2.598 1.00 92.94 129 PRO A N 1
ATOM 1038 C CA . PRO A 1 129 ? 17.454 2.236 1.213 1.00 92.94 129 PRO A CA 1
ATOM 1039 C C . PRO A 1 129 ? 18.053 0.883 0.809 1.00 92.94 129 PRO A C 1
ATOM 1041 O O . PRO A 1 129 ? 18.932 0.347 1.481 1.00 92.94 129 PRO A O 1
ATOM 1044 N N . ARG A 1 130 ? 17.627 0.360 -0.349 1.00 90.69 130 ARG A N 1
ATOM 1045 C CA . ARG A 1 130 ? 18.242 -0.831 -0.962 1.00 90.69 130 ARG A CA 1
ATOM 1046 C C . ARG A 1 130 ? 19.764 -0.691 -1.103 1.00 90.69 130 ARG A C 1
ATOM 1048 O O . ARG A 1 130 ? 20.497 -1.658 -0.925 1.00 90.69 130 ARG A O 1
ATOM 1055 N N . SER A 1 131 ? 20.220 0.498 -1.487 1.00 88.19 131 SER A N 1
ATOM 1056 C CA . SER A 1 131 ? 21.625 0.799 -1.746 1.00 88.19 131 SER A CA 1
ATOM 1057 C C . SER A 1 131 ? 21.959 2.221 -1.319 1.00 88.19 131 SER A C 1
ATOM 1059 O O . SER A 1 131 ? 21.168 3.138 -1.554 1.00 88.19 131 SER A O 1
ATOM 1061 N N . GLY A 1 132 ? 23.161 2.405 -0.781 1.00 92.00 132 GLY A N 1
ATOM 1062 C CA . GLY A 1 132 ? 23.644 3.694 -0.292 1.00 92.00 132 GLY A CA 1
ATOM 1063 C C . GLY A 1 132 ? 23.456 3.873 1.219 1.00 92.00 132 GLY A C 1
ATOM 1064 O O . GLY A 1 132 ? 23.024 2.943 1.905 1.00 92.00 132 GLY A O 1
ATOM 1065 N N . PRO A 1 133 ? 23.829 5.049 1.749 1.00 94.44 133 PRO A N 1
ATOM 1066 C CA . PRO A 1 133 ? 23.737 5.330 3.175 1.00 94.44 133 PRO A CA 1
ATOM 1067 C C . PRO A 1 133 ? 22.275 5.479 3.639 1.00 94.44 133 PRO A C 1
ATOM 1069 O O . PRO A 1 133 ? 21.393 5.750 2.815 1.00 94.44 133 PRO A O 1
ATOM 1072 N N . PRO A 1 134 ? 22.014 5.342 4.953 1.00 95.88 134 PRO A N 1
ATOM 1073 C CA . PRO A 1 134 ? 20.726 5.689 5.547 1.00 95.88 134 PRO A CA 1
ATOM 1074 C C . PRO A 1 134 ? 20.295 7.117 5.184 1.00 95.88 134 PRO A C 1
ATOM 1076 O O . PRO A 1 134 ? 21.139 8.004 5.049 1.00 95.88 134 PRO A O 1
ATOM 1079 N N . ARG A 1 135 ? 18.985 7.344 5.058 1.00 94.06 135 ARG A N 1
ATOM 1080 C CA . ARG A 1 135 ? 18.402 8.673 4.818 1.00 94.06 135 ARG A CA 1
ATOM 1081 C C . ARG A 1 135 ? 17.491 9.068 5.971 1.00 94.06 135 ARG A C 1
ATOM 1083 O O . ARG A 1 135 ? 16.770 8.224 6.495 1.00 94.06 135 ARG A O 1
ATOM 1090 N N . THR A 1 136 ? 17.503 10.342 6.330 1.00 94.75 136 THR A N 1
ATOM 1091 C CA . THR A 1 136 ? 16.628 10.938 7.346 1.00 94.75 136 THR A CA 1
ATOM 1092 C C . THR A 1 136 ? 15.812 12.057 6.723 1.00 94.75 136 THR A C 1
ATOM 1094 O O . THR A 1 136 ? 16.281 12.712 5.795 1.00 94.75 136 THR A O 1
ATOM 1097 N N . TYR A 1 137 ? 14.627 12.289 7.270 1.00 93.00 137 TYR A N 1
ATOM 1098 C CA . TYR A 1 137 ? 13.716 13.353 6.862 1.00 93.00 137 TYR A CA 1
ATOM 1099 C C . TYR A 1 137 ? 13.356 14.192 8.086 1.00 93.00 137 TYR A C 1
ATOM 1101 O O . TYR A 1 137 ? 13.387 13.687 9.210 1.00 93.00 137 TYR A O 1
ATOM 1109 N N . ASP A 1 138 ? 13.053 15.466 7.878 1.00 93.25 138 ASP A N 1
ATOM 1110 C CA . ASP A 1 138 ? 12.721 16.441 8.923 1.00 93.25 138 ASP A CA 1
ATOM 1111 C C . ASP A 1 138 ? 11.219 16.512 9.246 1.00 93.25 138 ASP A C 1
ATOM 1113 O O . ASP A 1 138 ? 10.804 17.304 10.088 1.00 93.25 138 ASP A O 1
ATOM 1117 N N . HIS A 1 139 ? 10.418 15.652 8.619 1.00 91.94 139 HIS A N 1
ATOM 1118 C CA . HIS A 1 139 ? 8.975 15.556 8.790 1.00 91.94 139 HIS A CA 1
ATOM 1119 C C . HIS A 1 139 ? 8.532 14.108 9.023 1.00 91.94 139 HIS A C 1
ATOM 1121 O O . HIS A 1 139 ? 9.234 13.148 8.690 1.00 91.94 139 HIS A O 1
ATOM 1127 N N . ASP A 1 140 ? 7.352 13.969 9.622 1.00 94.44 140 ASP A N 1
ATOM 1128 C CA . ASP A 1 140 ? 6.700 12.685 9.845 1.00 94.44 140 ASP A CA 1
ATOM 1129 C C . ASP A 1 140 ? 6.108 12.131 8.540 1.00 94.44 140 ASP A C 1
ATOM 1131 O O . ASP A 1 140 ? 5.670 12.874 7.662 1.00 94.44 140 ASP A O 1
ATOM 1135 N N . PHE A 1 141 ? 6.000 10.806 8.459 1.00 95.69 141 PHE A N 1
ATOM 1136 C CA . PHE A 1 141 ? 5.193 10.124 7.451 1.00 95.69 141 PHE A CA 1
ATOM 1137 C C . PHE A 1 141 ? 4.128 9.265 8.114 1.00 95.69 141 PHE A C 1
ATOM 1139 O O . PHE A 1 141 ? 4.351 8.636 9.154 1.00 95.69 141 PHE A O 1
ATOM 1146 N N . VAL A 1 142 ? 2.998 9.125 7.431 1.00 96.50 142 VAL A N 1
ATOM 1147 C CA . VAL A 1 142 ? 1.996 8.109 7.756 1.00 96.50 142 VAL A CA 1
ATOM 1148 C C . VAL A 1 142 ? 2.049 7.023 6.695 1.00 96.50 142 VAL A C 1
ATOM 1150 O O . VAL A 1 142 ? 1.962 7.313 5.509 1.00 96.50 142 VAL A O 1
ATOM 1153 N N . HIS A 1 143 ? 2.188 5.771 7.118 1.00 96.25 143 HIS A N 1
ATOM 1154 C CA . HIS A 1 143 ? 2.135 4.590 6.265 1.00 96.25 143 HIS A CA 1
ATOM 1155 C C . HIS A 1 143 ? 0.832 3.827 6.475 1.00 96.25 143 HIS A C 1
ATOM 1157 O O . HIS A 1 143 ? 0.407 3.620 7.612 1.00 96.25 143 HIS A O 1
ATOM 1163 N N . LEU A 1 144 ? 0.263 3.324 5.386 1.00 97.00 144 LEU A N 1
ATOM 1164 C CA . LEU A 1 144 ? -0.818 2.353 5.386 1.00 97.00 144 LEU A CA 1
ATOM 1165 C C . LEU A 1 144 ? -0.334 1.034 4.786 1.00 97.00 144 LEU A C 1
ATOM 1167 O O . LEU A 1 144 ? 0.141 0.974 3.650 1.00 97.00 144 LEU A O 1
ATOM 1171 N N . VAL A 1 145 ? -0.547 -0.029 5.551 1.00 96.62 145 VAL A N 1
ATOM 1172 C CA . VAL A 1 145 ? -0.549 -1.408 5.072 1.00 96.62 145 VAL A CA 1
ATOM 1173 C C . VAL A 1 145 ? -2.011 -1.824 4.933 1.00 96.62 145 VAL A C 1
ATOM 1175 O O . VAL A 1 145 ? -2.700 -1.912 5.957 1.00 96.62 145 VAL A O 1
ATOM 1178 N N . PRO A 1 146 ? -2.521 -2.036 3.711 1.00 94.75 146 PRO A N 1
ATOM 1179 C CA . PRO A 1 146 ? -3.949 -2.154 3.495 1.00 94.75 146 PRO A CA 1
ATOM 1180 C C . PRO A 1 146 ? -4.507 -3.452 4.078 1.00 94.75 146 PRO A C 1
ATOM 1182 O O . PRO A 1 146 ? -3.824 -4.474 4.155 1.00 94.75 146 PRO A O 1
ATOM 1185 N N . ALA A 1 147 ? -5.783 -3.424 4.459 1.00 87.25 147 ALA A N 1
ATOM 1186 C CA . ALA A 1 147 ? -6.525 -4.618 4.855 1.00 87.25 147 ALA A CA 1
ATOM 1187 C C . ALA A 1 147 ? -6.598 -5.636 3.702 1.00 87.25 147 ALA A C 1
ATOM 1189 O O . ALA A 1 147 ? -6.586 -6.846 3.929 1.00 87.25 147 ALA A O 1
ATOM 1190 N N . ALA A 1 148 ? -6.635 -5.138 2.464 1.00 86.19 148 ALA A N 1
ATOM 1191 C CA . ALA A 1 148 ? -6.745 -5.936 1.258 1.00 86.19 148 ALA A CA 1
ATOM 1192 C C . ALA A 1 148 ? -5.923 -5.341 0.107 1.00 86.19 148 ALA A C 1
ATOM 1194 O O . ALA A 1 148 ? -5.876 -4.125 -0.071 1.00 86.19 148 ALA A O 1
ATOM 1195 N N . GLY A 1 149 ? -5.337 -6.215 -0.711 1.00 90.31 149 GLY A N 1
ATOM 1196 C CA . GLY A 1 149 ? -4.601 -5.833 -1.913 1.00 90.31 149 GLY A CA 1
ATOM 1197 C C . GLY A 1 149 ? -3.082 -5.971 -1.806 1.00 90.31 149 GLY A C 1
ATOM 1198 O O . GLY A 1 149 ? -2.518 -6.350 -0.778 1.00 90.31 149 GLY A O 1
ATOM 1199 N N . CYS A 1 150 ? -2.444 -5.689 -2.935 1.00 97.06 150 CYS A N 1
ATOM 1200 C CA . CYS A 1 150 ? -1.029 -5.905 -3.220 1.00 97.06 150 CYS A CA 1
ATOM 1201 C C . CYS A 1 150 ? -0.284 -4.561 -3.312 1.00 97.06 150 CYS A C 1
ATOM 1203 O O . CYS A 1 150 ? 0.337 -4.235 -4.319 1.00 97.06 150 CYS A O 1
ATOM 1205 N N . TRP A 1 151 ? -0.420 -3.726 -2.280 1.00 98.25 151 TRP A N 1
ATOM 1206 C CA . TRP A 1 151 ? 0.135 -2.372 -2.259 1.00 98.25 151 TRP A CA 1
ATOM 1207 C C . TRP A 1 151 ? 0.405 -1.874 -0.837 1.00 98.25 151 TRP A C 1
ATOM 1209 O O . TRP A 1 151 ? -0.102 -2.441 0.126 1.00 98.25 151 TRP A O 1
ATOM 1219 N N . THR A 1 152 ? 1.183 -0.803 -0.700 1.00 98.25 152 THR A N 1
ATOM 1220 C CA . THR A 1 152 ? 1.268 0.022 0.520 1.00 98.25 152 THR A CA 1
ATOM 1221 C C . THR A 1 152 ? 1.211 1.492 0.147 1.00 98.25 152 THR A C 1
ATOM 1223 O O . THR A 1 152 ? 1.547 1.833 -0.979 1.00 98.25 152 THR A O 1
ATOM 1226 N N . ALA A 1 153 ? 0.800 2.367 1.064 1.00 98.06 153 ALA A N 1
ATOM 1227 C CA . ALA A 1 153 ? 0.754 3.809 0.818 1.00 98.06 153 ALA A CA 1
ATOM 1228 C C . ALA A 1 153 ? 1.495 4.593 1.901 1.00 98.06 153 ALA A C 1
ATOM 1230 O O . ALA A 1 153 ? 1.539 4.172 3.058 1.00 98.06 153 ALA A O 1
ATOM 1231 N N . ARG A 1 154 ? 2.056 5.742 1.528 1.00 96.56 154 ARG A N 1
ATOM 1232 C CA . ARG A 1 154 ? 2.774 6.659 2.411 1.00 96.56 154 ARG A CA 1
ATOM 1233 C C . ARG A 1 154 ? 2.409 8.106 2.095 1.00 96.56 154 ARG A C 1
ATOM 1235 O O . ARG A 1 154 ? 2.594 8.542 0.962 1.00 96.56 154 ARG A O 1
ATOM 1242 N N . TRP A 1 155 ? 1.974 8.846 3.108 1.00 97.00 155 TRP A N 1
ATOM 1243 C CA . TRP A 1 155 ? 1.750 10.294 3.058 1.00 97.00 155 TRP A CA 1
ATOM 1244 C C . TRP A 1 155 ? 2.933 11.049 3.651 1.00 97.00 155 TRP A C 1
ATOM 1246 O O . TRP A 1 155 ? 3.613 10.526 4.538 1.00 97.00 155 TRP A O 1
ATOM 1256 N N . GLY A 1 156 ? 3.120 12.284 3.184 1.00 89.56 156 GLY A N 1
ATOM 1257 C CA . GLY A 1 156 ? 4.258 13.129 3.548 1.00 89.56 156 GLY A CA 1
ATOM 1258 C C . GLY A 1 156 ? 5.486 12.807 2.710 1.00 89.56 156 GLY A C 1
ATOM 1259 O O . GLY A 1 156 ? 6.588 12.917 3.209 1.00 89.56 156 GLY A O 1
ATOM 1260 N N . ALA A 1 157 ? 5.298 12.303 1.485 1.00 79.00 157 ALA A N 1
ATOM 1261 C CA . ALA A 1 157 ? 6.402 11.965 0.595 1.00 79.00 157 ALA A CA 1
ATOM 1262 C C . ALA A 1 157 ? 7.287 13.192 0.270 1.00 79.00 157 ALA A C 1
ATOM 1264 O O . ALA A 1 157 ? 6.975 14.326 0.610 1.00 79.00 157 ALA A O 1
ATOM 1265 N N . ASP A 1 158 ? 8.457 12.930 -0.309 1.00 78.12 158 ASP A N 1
ATOM 1266 C CA . ASP A 1 158 ? 9.507 13.938 -0.480 1.00 78.12 158 ASP A CA 1
ATOM 1267 C C . ASP A 1 158 ? 9.288 14.795 -1.743 1.00 78.12 158 ASP A C 1
ATOM 1269 O O . ASP A 1 158 ? 8.715 14.331 -2.737 1.00 78.12 158 ASP A O 1
ATOM 1273 N N . GLY A 1 159 ? 9.810 16.023 -1.730 1.00 86.19 159 GLY A N 1
ATOM 1274 C CA . GLY A 1 159 ? 9.713 16.976 -2.836 1.00 86.19 159 GLY A CA 1
ATOM 1275 C C . GLY A 1 159 ? 8.271 17.355 -3.179 1.00 86.19 159 GLY A C 1
ATOM 1276 O O . GLY A 1 159 ? 7.512 17.792 -2.323 1.00 86.19 159 GLY A O 1
ATOM 1277 N N . ASP A 1 160 ? 7.895 17.202 -4.450 1.00 90.62 160 ASP A N 1
ATOM 1278 C CA . ASP A 1 160 ? 6.565 17.586 -4.946 1.00 90.62 160 ASP A CA 1
ATOM 1279 C C . ASP A 1 160 ? 5.482 16.513 -4.713 1.00 90.62 160 ASP A C 1
ATOM 1281 O O . ASP A 1 160 ? 4.339 16.694 -5.142 1.00 90.62 160 ASP A O 1
ATOM 1285 N N . VAL A 1 161 ? 5.823 15.375 -4.097 1.00 94.44 161 VAL A N 1
ATOM 1286 C CA . VAL A 1 161 ? 4.934 14.213 -3.941 1.00 94.44 161 VAL A CA 1
ATOM 1287 C C . VAL A 1 161 ? 4.241 14.254 -2.580 1.00 94.44 161 VAL A C 1
ATOM 1289 O O . VAL A 1 161 ? 4.902 14.208 -1.553 1.00 94.44 161 VAL A O 1
ATOM 1292 N N . ASP A 1 162 ? 2.906 14.240 -2.550 1.00 93.69 162 ASP A N 1
ATOM 1293 C CA . ASP A 1 162 ? 2.141 14.224 -1.293 1.00 93.69 162 ASP A CA 1
ATOM 1294 C C . ASP A 1 162 ? 1.839 12.796 -0.800 1.00 93.69 162 ASP A C 1
ATOM 1296 O O . ASP A 1 162 ? 1.777 12.537 0.408 1.00 93.69 162 ASP A O 1
ATOM 1300 N N . LEU A 1 163 ? 1.682 11.863 -1.742 1.00 97.62 163 LEU A N 1
ATOM 1301 C CA . LEU A 1 163 ? 1.318 10.468 -1.528 1.00 97.62 163 LEU A CA 1
ATOM 1302 C C . LEU A 1 163 ? 2.110 9.568 -2.480 1.00 97.62 163 LEU A C 1
ATOM 1304 O O . LEU A 1 163 ? 2.146 9.784 -3.691 1.00 97.62 163 LEU A O 1
ATOM 1308 N N . TYR A 1 164 ? 2.686 8.511 -1.921 1.00 97.69 164 TYR A N 1
ATOM 1309 C CA . TYR A 1 164 ? 3.415 7.483 -2.650 1.00 97.69 164 TYR A CA 1
ATOM 1310 C C . TYR A 1 164 ? 2.824 6.107 -2.340 1.00 97.69 164 TYR A C 1
ATOM 1312 O O . TYR A 1 164 ? 2.703 5.747 -1.168 1.00 97.69 164 TYR A O 1
ATOM 1320 N N . CYS A 1 165 ? 2.485 5.336 -3.367 1.00 98.44 165 CYS A N 1
ATOM 1321 C CA . CYS A 1 165 ? 1.953 3.986 -3.244 1.00 98.44 165 CYS A CA 1
ATOM 1322 C C . CYS A 1 165 ? 2.877 2.977 -3.934 1.00 98.44 165 CYS A C 1
ATOM 1324 O O . CYS A 1 165 ? 2.977 2.996 -5.160 1.00 98.44 165 CYS A O 1
ATOM 1326 N N . ASP A 1 166 ? 3.487 2.076 -3.161 1.00 98.25 166 ASP A N 1
ATOM 1327 C CA . ASP A 1 166 ? 4.269 0.962 -3.705 1.00 98.25 166 ASP A CA 1
ATOM 1328 C C . ASP A 1 166 ? 3.329 -0.176 -4.138 1.00 98.25 166 ASP A C 1
ATOM 1330 O O . ASP A 1 166 ? 2.478 -0.609 -3.349 1.00 98.25 166 ASP A O 1
ATOM 1334 N N . VAL A 1 167 ? 3.499 -0.720 -5.350 1.00 98.50 167 VAL A N 1
ATOM 1335 C CA . VAL A 1 167 ? 2.904 -2.015 -5.727 1.00 98.50 167 VAL A CA 1
ATOM 1336 C C . VAL A 1 167 ? 3.804 -3.133 -5.221 1.00 98.50 167 VAL A C 1
ATOM 1338 O O . VAL A 1 167 ? 5.011 -3.174 -5.465 1.00 98.50 167 VAL A O 1
ATOM 1341 N N . THR A 1 168 ? 3.207 -4.069 -4.495 1.00 98.31 168 THR A N 1
ATOM 1342 C CA . THR A 1 168 ? 3.934 -5.099 -3.753 1.00 98.31 168 THR A CA 1
ATOM 1343 C C . THR A 1 168 ? 3.260 -6.460 -3.901 1.00 98.31 168 THR A C 1
ATOM 1345 O O . THR A 1 168 ? 2.140 -6.565 -4.381 1.00 9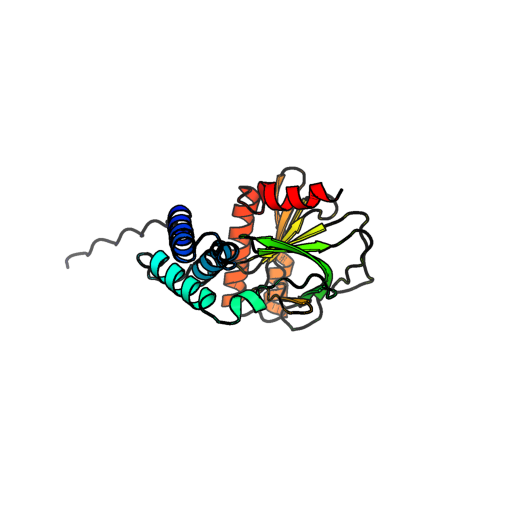8.31 168 THR A O 1
ATOM 1348 N N . THR A 1 169 ? 3.890 -7.545 -3.459 1.00 96.06 169 THR A N 1
ATOM 1349 C CA . THR A 1 169 ? 3.117 -8.728 -3.048 1.00 96.06 169 THR A CA 1
ATOM 1350 C C . THR A 1 169 ? 2.281 -8.384 -1.824 1.00 96.06 169 THR A C 1
ATOM 1352 O O . THR A 1 169 ? 2.698 -7.539 -1.037 1.00 96.06 169 THR A O 1
ATOM 1355 N N . ARG A 1 170 ? 1.191 -9.121 -1.578 1.00 95.00 170 ARG A N 1
ATOM 1356 C CA . ARG A 1 170 ? 0.361 -8.951 -0.378 1.00 95.00 170 ARG A CA 1
ATOM 1357 C C . ARG A 1 170 ? 1.209 -8.740 0.895 1.00 95.00 170 ARG A C 1
ATOM 1359 O O . ARG A 1 170 ? 1.925 -9.666 1.291 1.00 95.00 170 ARG A O 1
ATOM 1366 N N . PRO A 1 171 ? 1.125 -7.563 1.540 1.00 94.75 171 PRO A N 1
ATOM 1367 C CA . PRO A 1 171 ? 1.872 -7.307 2.759 1.00 94.75 171 PRO A CA 1
ATOM 1368 C C . PRO A 1 171 ? 1.423 -8.217 3.902 1.00 94.75 171 PRO A C 1
ATOM 1370 O O . PRO A 1 171 ? 0.230 -8.456 4.101 1.00 94.75 171 PRO A O 1
ATOM 1373 N N . VAL A 1 172 ? 2.386 -8.690 4.685 1.00 90.56 172 VAL A N 1
ATOM 1374 C CA . VAL A 1 172 ? 2.155 -9.512 5.873 1.00 90.56 172 VAL A CA 1
ATOM 1375 C C . VAL A 1 172 ? 2.578 -8.721 7.100 1.00 90.56 172 VAL A C 1
ATOM 1377 O O . VAL A 1 172 ? 3.734 -8.315 7.218 1.00 90.56 172 VAL A O 1
ATOM 1380 N N . VAL A 1 173 ? 1.634 -8.500 8.012 1.00 87.69 173 VAL A N 1
ATOM 1381 C CA . VAL A 1 173 ? 1.894 -7.895 9.322 1.00 87.69 173 VAL A CA 1
ATOM 1382 C C . VAL A 1 173 ? 2.209 -9.014 10.317 1.00 87.69 173 VAL A C 1
ATOM 1384 O O . VAL A 1 173 ? 1.363 -9.868 10.580 1.00 87.69 173 VAL A O 1
ATOM 1387 N N . GLU A 1 174 ? 3.424 -9.012 10.856 1.00 84.31 174 GLU A N 1
ATOM 1388 C CA . GLU A 1 174 ? 3.917 -9.950 11.871 1.00 84.31 174 GLU A CA 1
ATOM 1389 C C . GLU A 1 174 ? 4.130 -9.232 13.216 1.00 84.31 174 GLU A C 1
ATOM 1391 O O . GLU A 1 174 ? 3.840 -8.046 13.355 1.00 84.31 174 GLU A O 1
ATOM 1396 N N . ALA A 1 175 ? 4.627 -9.945 14.230 1.00 77.06 175 ALA A N 1
ATOM 1397 C CA . ALA A 1 175 ? 4.793 -9.401 15.581 1.00 77.06 175 ALA A CA 1
ATOM 1398 C C . ALA A 1 175 ? 5.919 -8.350 15.715 1.00 77.06 175 ALA A C 1
ATOM 1400 O O . ALA A 1 175 ? 5.874 -7.531 16.636 1.00 77.06 175 ALA A O 1
ATOM 1401 N N . ASP A 1 176 ? 6.931 -8.389 14.840 1.00 81.50 176 ASP A N 1
ATOM 1402 C CA . ASP A 1 176 ? 8.118 -7.516 14.864 1.00 81.50 176 ASP A CA 1
ATOM 1403 C C . ASP A 1 176 ? 8.305 -6.687 13.581 1.00 81.50 176 ASP A C 1
ATOM 1405 O O . ASP A 1 176 ? 9.136 -5.780 13.537 1.00 81.50 176 ASP A O 1
ATOM 1409 N N . ALA A 1 177 ? 7.582 -7.006 12.507 1.00 90.00 177 ALA A N 1
ATOM 1410 C CA . ALA A 1 177 ? 7.791 -6.386 11.208 1.00 90.00 177 ALA A CA 1
ATOM 1411 C C . ALA A 1 177 ? 6.547 -6.454 10.324 1.00 90.00 177 ALA A C 1
ATOM 1413 O O . ALA A 1 177 ? 5.676 -7.306 10.483 1.00 90.00 177 ALA A O 1
ATOM 1414 N N . VAL A 1 178 ? 6.519 -5.579 9.327 1.00 92.75 178 VAL A N 1
ATOM 1415 C CA . VAL A 1 178 ? 5.690 -5.750 8.138 1.00 92.75 178 VAL A CA 1
ATOM 1416 C C . VAL A 1 178 ? 6.603 -6.192 7.005 1.00 92.75 178 VAL A C 1
ATOM 1418 O O . VAL A 1 178 ? 7.673 -5.616 6.808 1.00 92.75 178 VAL A O 1
ATOM 1421 N N . ARG A 1 179 ? 6.200 -7.214 6.254 1.00 94.88 179 ARG A N 1
ATOM 1422 C CA . ARG A 1 179 ? 6.977 -7.752 5.134 1.00 94.88 179 ARG A CA 1
ATOM 1423 C C . ARG A 1 179 ? 6.172 -7.696 3.853 1.00 94.88 179 ARG A C 1
ATOM 1425 O O . ARG A 1 179 ? 5.027 -8.133 3.827 1.00 94.88 179 ARG A O 1
ATOM 1432 N N . ALA A 1 180 ? 6.805 -7.233 2.788 1.00 96.81 180 ALA A N 1
ATOM 1433 C CA . ALA A 1 180 ? 6.306 -7.401 1.433 1.00 96.81 180 ALA A CA 1
ATOM 1434 C C . ALA A 1 180 ? 7.482 -7.485 0.452 1.00 96.81 180 ALA A C 1
ATOM 1436 O O . ALA A 1 180 ? 8.630 -7.172 0.789 1.00 96.81 180 ALA A O 1
ATOM 1437 N N . VAL A 1 181 ? 7.198 -7.932 -0.765 1.00 98.06 181 VAL A N 1
ATOM 1438 C CA . VAL A 1 181 ? 8.109 -7.830 -1.901 1.00 98.06 181 VAL A CA 1
ATOM 1439 C C . VAL A 1 181 ? 7.654 -6.649 -2.743 1.00 98.06 181 VAL A C 1
ATOM 1441 O O . VAL A 1 181 ? 6.521 -6.636 -3.203 1.00 98.06 181 VAL A O 1
ATOM 1444 N N . ASP A 1 182 ? 8.522 -5.668 -2.932 1.00 97.62 182 ASP A N 1
ATOM 1445 C CA . ASP A 1 182 ? 8.294 -4.518 -3.805 1.00 97.62 182 ASP A CA 1
ATOM 1446 C C . ASP A 1 182 ? 8.511 -4.947 -5.266 1.00 97.62 182 ASP A C 1
ATOM 1448 O O . ASP A 1 182 ? 9.563 -5.505 -5.612 1.00 97.62 182 ASP A O 1
ATOM 1452 N N . LEU A 1 183 ? 7.498 -4.686 -6.097 1.00 97.88 183 LEU A N 1
ATOM 1453 C CA . LEU A 1 183 ? 7.405 -5.113 -7.491 1.00 97.88 183 LEU A CA 1
ATOM 1454 C C . LEU A 1 183 ? 7.809 -4.021 -8.489 1.00 97.88 183 LEU A C 1
ATOM 1456 O O . LEU A 1 183 ? 7.492 -4.164 -9.661 1.00 97.88 183 LEU A O 1
ATOM 1460 N N . ASP A 1 184 ? 8.531 -2.980 -8.065 1.00 96.06 184 ASP A N 1
ATOM 1461 C CA . ASP A 1 184 ? 9.147 -1.953 -8.925 1.00 96.06 184 ASP A CA 1
ATOM 1462 C C . ASP A 1 184 ? 8.170 -1.070 -9.716 1.00 96.06 184 ASP A C 1
ATOM 1464 O O . ASP A 1 184 ? 8.577 -0.421 -10.680 1.00 96.06 184 ASP A O 1
ATOM 1468 N N . LEU A 1 185 ? 6.890 -1.081 -9.351 1.00 97.06 185 LEU A N 1
ATOM 1469 C CA . LEU A 1 185 ? 5.855 -0.281 -9.988 1.00 97.06 185 LEU A CA 1
ATOM 1470 C C . LEU A 1 185 ? 5.150 0.540 -8.917 1.00 97.06 185 LEU A C 1
ATOM 1472 O O . LEU A 1 185 ? 4.700 -0.012 -7.916 1.00 97.06 185 LEU A O 1
ATOM 1476 N N . ASP A 1 186 ? 5.012 1.840 -9.143 1.00 97.69 186 ASP A N 1
ATOM 1477 C CA . ASP A 1 186 ? 4.539 2.751 -8.106 1.00 97.69 186 ASP A CA 1
ATOM 1478 C C . ASP A 1 186 ? 3.518 3.737 -8.665 1.00 97.69 186 ASP A C 1
ATOM 1480 O O . ASP A 1 186 ? 3.515 4.080 -9.853 1.00 97.69 186 ASP A O 1
ATOM 1484 N N . VAL A 1 187 ? 2.637 4.214 -7.792 1.00 98.62 187 VAL A N 1
ATOM 1485 C CA . VAL A 1 187 ? 1.688 5.286 -8.096 1.00 98.62 187 VAL A CA 1
ATOM 1486 C C . VAL A 1 187 ? 1.951 6.438 -7.149 1.00 98.62 187 VAL A C 1
ATOM 1488 O O . VAL A 1 187 ? 1.973 6.260 -5.935 1.00 98.62 187 VAL A O 1
ATOM 1491 N N . VAL A 1 188 ? 2.117 7.632 -7.701 1.00 98.44 188 VAL A N 1
ATOM 1492 C CA . VAL A 1 188 ? 2.353 8.848 -6.924 1.00 98.44 188 VAL A CA 1
ATOM 1493 C C . VAL A 1 188 ? 1.260 9.860 -7.182 1.00 98.44 188 VAL A C 1
ATOM 1495 O O . VAL A 1 188 ? 0.716 9.933 -8.287 1.00 98.44 188 VAL A O 1
ATOM 1498 N N . ARG A 1 189 ? 0.984 10.677 -6.173 1.00 98.00 189 ARG A N 1
ATOM 1499 C CA . ARG A 1 189 ? 0.237 11.917 -6.325 1.00 98.00 189 ARG A CA 1
ATOM 1500 C C . ARG A 1 189 ? 1.106 13.086 -5.889 1.00 98.00 189 ARG A C 1
ATOM 1502 O O . ARG A 1 189 ? 1.853 13.001 -4.918 1.00 98.00 189 ARG A O 1
ATOM 1509 N N . TYR A 1 190 ? 1.032 14.154 -6.666 1.00 96.69 190 TYR A N 1
ATOM 1510 C CA . TYR A 1 190 ? 1.759 15.390 -6.432 1.00 96.69 190 TYR A CA 1
ATOM 1511 C C . TYR A 1 190 ? 0.910 16.369 -5.617 1.00 96.69 190 TYR A C 1
ATOM 1513 O O . TYR A 1 190 ? -0.323 16.300 -5.628 1.00 96.69 190 TYR A O 1
ATOM 1521 N N . HIS A 1 191 ? 1.554 17.334 -4.962 1.00 94.00 191 HIS A N 1
ATOM 1522 C CA . HIS A 1 191 ? 0.869 18.395 -4.214 1.00 94.00 191 HIS A CA 1
ATOM 1523 C C . HIS A 1 191 ? -0.104 19.220 -5.075 1.00 94.00 191 HIS A C 1
ATOM 1525 O O . HIS A 1 191 ? -1.114 19.700 -4.566 1.00 94.00 191 HIS A O 1
ATOM 1531 N N . ASP A 1 192 ? 0.148 19.332 -6.383 1.00 94.38 192 ASP A N 1
ATOM 1532 C CA . ASP A 1 192 ? -0.755 19.985 -7.344 1.00 94.38 192 ASP A CA 1
ATOM 1533 C C . ASP A 1 192 ? -1.974 19.125 -7.747 1.00 94.38 192 ASP A C 1
ATOM 1535 O O . ASP A 1 192 ? -2.830 19.564 -8.515 1.00 94.38 192 ASP A O 1
ATOM 1539 N N . GLY A 1 193 ? -2.073 17.902 -7.219 1.00 93.56 193 GLY A N 1
ATOM 1540 C CA . GLY A 1 193 ? -3.168 16.966 -7.446 1.00 93.56 193 GLY A CA 1
ATOM 1541 C C . GLY A 1 193 ? -2.992 16.039 -8.647 1.00 93.56 193 GLY A C 1
ATOM 1542 O O . GLY A 1 193 ? -3.800 15.119 -8.800 1.00 93.56 193 GLY A O 1
ATOM 1543 N N . ARG A 1 194 ? -1.954 16.211 -9.479 1.00 96.94 194 ARG A N 1
ATOM 1544 C CA . ARG A 1 194 ? -1.653 15.250 -10.552 1.00 96.94 194 ARG A CA 1
ATOM 1545 C C . ARG A 1 194 ? -1.317 13.885 -9.956 1.00 96.94 194 ARG A C 1
ATOM 1547 O O . ARG A 1 194 ? -0.682 13.795 -8.912 1.00 96.94 194 ARG A O 1
ATOM 1554 N N . THR A 1 195 ? -1.719 12.823 -10.644 1.00 98.38 195 THR A N 1
ATOM 1555 C CA . THR A 1 195 ? -1.393 11.433 -10.292 1.00 98.38 195 THR A CA 1
ATOM 1556 C C . THR A 1 195 ? -0.646 10.794 -11.459 1.00 98.38 195 THR A C 1
ATOM 1558 O O . THR A 1 195 ? -0.941 11.098 -12.615 1.00 98.38 195 THR A O 1
ATOM 1561 N N . ALA A 1 196 ? 0.343 9.949 -11.174 1.00 98.06 196 ALA A N 1
ATOM 1562 C CA . ALA A 1 196 ? 1.135 9.274 -12.196 1.00 98.06 196 ALA A CA 1
ATOM 1563 C C . ALA A 1 196 ? 1.528 7.860 -11.763 1.00 98.06 196 ALA A C 1
ATOM 1565 O O . ALA A 1 196 ? 1.770 7.605 -10.585 1.00 98.06 196 ALA A O 1
ATOM 1566 N N . VAL A 1 197 ? 1.634 6.954 -12.739 1.00 98.25 197 VAL A N 1
ATOM 1567 C CA . VAL A 1 197 ? 2.335 5.675 -12.564 1.00 98.25 197 VAL A CA 1
ATOM 1568 C C . VAL A 1 197 ? 3.807 5.901 -12.900 1.00 98.25 197 VAL A C 1
ATOM 1570 O O . VAL A 1 197 ? 4.128 6.263 -14.038 1.00 98.25 197 VAL A O 1
ATOM 1573 N N . VAL A 1 198 ? 4.692 5.688 -11.933 1.00 97.50 198 VAL A N 1
ATOM 1574 C CA . VAL A 1 198 ? 6.141 5.891 -12.079 1.00 97.50 198 VAL A CA 1
ATOM 1575 C C . VAL A 1 198 ? 6.877 4.551 -12.100 1.00 97.50 198 VAL A C 1
ATOM 1577 O O . VAL A 1 198 ? 6.268 3.493 -11.962 1.00 97.50 198 VAL A O 1
ATOM 1580 N N . ASP A 1 199 ? 8.175 4.596 -12.407 1.00 96.88 199 ASP A N 1
ATOM 1581 C CA . ASP A 1 199 ? 9.066 3.428 -12.454 1.00 96.88 199 ASP A CA 1
ATOM 1582 C C . ASP A 1 199 ? 8.670 2.310 -13.445 1.00 96.88 199 ASP A C 1
ATOM 1584 O O . ASP A 1 199 ? 9.255 1.229 -13.461 1.00 96.88 199 ASP A O 1
ATOM 1588 N N . GLN A 1 200 ? 7.780 2.603 -14.402 1.00 97.50 200 GLN A N 1
ATOM 1589 C CA . GLN A 1 200 ? 7.332 1.664 -15.444 1.00 97.50 200 GLN A CA 1
ATOM 1590 C C . GLN A 1 200 ? 8.488 1.037 -16.246 1.00 97.50 200 GLN A C 1
ATOM 1592 O O . GLN A 1 200 ? 8.459 -0.155 -16.560 1.00 97.50 200 GLN A O 1
ATOM 1597 N N . GLU A 1 201 ? 9.526 1.816 -16.563 1.00 96.75 201 GLU A N 1
ATOM 1598 C CA . GLU A 1 201 ? 10.725 1.315 -17.248 1.00 96.75 201 GLU A CA 1
ATOM 1599 C C . GLU A 1 201 ? 11.554 0.389 -16.349 1.00 96.75 201 GLU A C 1
ATOM 1601 O O . GLU A 1 201 ? 12.067 -0.640 -16.801 1.00 96.75 201 GLU A O 1
ATOM 1606 N N . GLN A 1 202 ? 11.659 0.726 -15.059 1.00 95.00 202 GLN A N 1
ATOM 1607 C CA . GLN A 1 202 ? 12.356 -0.093 -14.074 1.00 95.00 202 GLN A CA 1
ATOM 1608 C C . GLN A 1 202 ? 11.641 -1.429 -13.878 1.00 95.00 202 GLN A C 1
ATOM 1610 O O . GLN A 1 202 ? 12.304 -2.465 -13.937 1.00 95.00 202 GLN A O 1
ATOM 1615 N N . PHE A 1 203 ? 10.314 -1.417 -13.748 1.00 97.06 203 PHE A N 1
ATOM 1616 C CA . PHE A 1 203 ? 9.482 -2.616 -13.727 1.00 97.06 203 PHE A CA 1
ATOM 1617 C C . PHE A 1 203 ? 9.659 -3.465 -14.988 1.00 97.06 203 PHE A C 1
ATOM 1619 O O . PHE A 1 203 ? 9.905 -4.670 -14.903 1.00 97.06 203 PHE A O 1
ATOM 1626 N N . ALA A 1 204 ? 9.572 -2.850 -16.174 1.00 95.19 204 ALA A N 1
ATOM 1627 C CA . ALA A 1 204 ? 9.688 -3.557 -17.447 1.00 95.19 204 ALA A CA 1
ATOM 1628 C C . ALA A 1 204 ? 11.031 -4.285 -17.593 1.00 95.19 204 ALA A C 1
ATOM 1630 O O . ALA A 1 204 ? 11.065 -5.406 -18.103 1.00 95.19 204 ALA A O 1
ATOM 1631 N N . ARG A 1 205 ? 12.115 -3.674 -17.104 1.00 97.06 205 ARG A N 1
ATOM 1632 C CA . ARG A 1 205 ? 13.443 -4.288 -17.064 1.00 97.06 205 ARG A CA 1
ATOM 1633 C C . ARG A 1 205 ? 13.541 -5.367 -15.979 1.00 97.06 205 ARG A C 1
ATOM 1635 O O . ARG A 1 205 ? 13.869 -6.515 -16.280 1.00 97.06 205 ARG A O 1
ATOM 1642 N N . ARG A 1 206 ? 13.218 -5.033 -14.726 1.00 94.62 206 ARG A N 1
ATOM 1643 C CA . ARG A 1 206 ? 13.428 -5.922 -13.570 1.00 94.62 206 ARG A CA 1
ATOM 1644 C C . ARG A 1 206 ? 12.550 -7.159 -13.590 1.00 94.62 206 ARG A C 1
ATOM 1646 O O . ARG A 1 206 ? 13.020 -8.216 -13.179 1.00 94.62 206 ARG A O 1
ATOM 1653 N N . ARG A 1 207 ? 11.334 -7.083 -14.142 1.00 95.12 207 ARG A N 1
ATOM 1654 C CA . ARG A 1 207 ? 10.480 -8.271 -14.281 1.00 95.12 207 ARG A CA 1
ATOM 1655 C C . ARG A 1 207 ? 11.135 -9.370 -15.125 1.00 95.12 207 ARG A C 1
ATOM 1657 O O . ARG A 1 207 ? 10.859 -10.545 -14.910 1.00 95.12 207 ARG A O 1
ATOM 1664 N N . ILE A 1 208 ? 11.994 -8.989 -16.076 1.00 95.31 208 ILE A N 1
ATOM 1665 C CA . ILE A 1 208 ? 12.768 -9.917 -16.906 1.00 95.31 208 ILE A CA 1
ATOM 1666 C C . ILE A 1 208 ? 14.021 -10.355 -16.145 1.00 95.31 208 ILE A C 1
ATOM 1668 O O . ILE A 1 208 ? 14.230 -11.550 -15.971 1.00 95.31 208 ILE A O 1
ATOM 1672 N N . GLU A 1 209 ? 14.818 -9.400 -15.653 1.00 94.75 209 GLU A N 1
ATOM 1673 C CA . GLU A 1 209 ? 16.094 -9.672 -14.966 1.00 94.75 209 GLU A CA 1
ATOM 1674 C C . GLU A 1 209 ? 15.937 -10.578 -13.738 1.00 94.75 209 GLU A C 1
ATOM 1676 O O . GLU A 1 209 ? 16.777 -11.436 -13.487 1.00 94.75 209 GLU A O 1
ATOM 1681 N N . MET A 1 210 ? 14.858 -10.396 -12.978 1.00 94.25 210 MET A N 1
ATOM 1682 C CA . MET A 1 210 ? 14.588 -11.134 -11.743 1.00 94.25 210 MET A CA 1
ATOM 1683 C C . MET A 1 210 ? 13.611 -12.304 -11.950 1.00 94.25 210 MET A C 1
ATOM 1685 O O . MET A 1 210 ? 13.344 -13.042 -11.007 1.00 94.25 210 MET A O 1
ATOM 1689 N N . GLY A 1 211 ? 13.060 -12.487 -13.155 1.00 93.25 211 GLY A N 1
ATOM 1690 C CA . GLY A 1 211 ? 12.179 -13.615 -13.472 1.00 93.25 211 GLY A CA 1
ATOM 1691 C C . GLY A 1 211 ? 10.825 -13.574 -12.759 1.00 93.25 211 GLY A C 1
ATOM 1692 O O . GLY A 1 211 ? 10.442 -14.537 -12.092 1.00 93.25 211 GLY A O 1
ATOM 1693 N N . TYR A 1 212 ? 10.088 -12.469 -12.887 1.00 94.38 212 TYR A N 1
ATOM 1694 C CA . TYR A 1 212 ? 8.748 -12.356 -12.307 1.00 94.38 212 TYR A CA 1
ATOM 1695 C C . TYR A 1 212 ? 7.791 -13.301 -13.056 1.00 94.38 212 TYR A C 1
ATOM 1697 O O . TYR A 1 212 ? 7.689 -13.212 -14.285 1.00 94.38 212 TYR A O 1
ATOM 1705 N N . PRO A 1 213 ? 7.050 -14.184 -12.364 1.00 93.75 213 PRO A N 1
ATOM 1706 C CA . PRO A 1 213 ? 6.032 -15.015 -12.989 1.00 93.75 213 PRO A CA 1
ATOM 1707 C C . PRO A 1 213 ? 4.956 -14.159 -13.657 1.00 93.75 213 PRO A C 1
ATOM 1709 O O . PRO A 1 213 ? 4.564 -13.119 -13.129 1.00 93.75 213 PRO A O 1
ATOM 1712 N N . TRP A 1 214 ? 4.420 -14.629 -14.786 1.00 91.50 214 TRP A N 1
ATOM 1713 C CA . TRP A 1 214 ? 3.377 -13.904 -15.521 1.00 91.50 214 TRP A CA 1
ATOM 1714 C C . TRP A 1 214 ? 2.173 -13.493 -14.650 1.00 91.50 214 TRP A C 1
ATOM 1716 O O . TRP A 1 214 ? 1.773 -12.335 -14.760 1.00 91.50 214 TRP A O 1
ATOM 1726 N N . PRO A 1 215 ? 1.641 -14.345 -13.742 1.00 88.62 215 PRO A N 1
ATOM 1727 C CA . PRO A 1 215 ? 0.556 -13.929 -12.850 1.00 88.62 215 PRO A CA 1
ATOM 1728 C C . PRO A 1 215 ? 0.935 -12.738 -11.961 1.00 88.62 215 PRO A C 1
ATOM 1730 O O . PRO A 1 215 ? 0.167 -11.798 -11.835 1.00 88.62 215 PRO A O 1
ATOM 1733 N N . VAL A 1 216 ? 2.165 -12.706 -11.438 1.00 94.50 216 VAL A N 1
ATOM 1734 C CA . VAL A 1 216 ? 2.653 -11.594 -10.603 1.00 94.50 216 VAL A CA 1
ATOM 1735 C C . VAL A 1 216 ? 2.754 -10.302 -11.412 1.00 94.50 216 VAL A C 1
ATOM 1737 O O . VAL A 1 216 ? 2.372 -9.238 -10.933 1.00 94.50 216 VAL A O 1
ATOM 1740 N N . VAL A 1 217 ? 3.238 -10.382 -12.655 1.00 94.50 217 VAL A N 1
ATOM 1741 C CA . VAL A 1 217 ? 3.294 -9.222 -13.560 1.00 94.50 217 VAL A CA 1
ATOM 1742 C C . VAL A 1 217 ? 1.888 -8.712 -13.876 1.00 94.50 217 VAL A C 1
ATOM 1744 O O . VAL A 1 217 ? 1.665 -7.502 -13.883 1.00 94.50 217 VAL A O 1
ATOM 1747 N N . HIS A 1 218 ? 0.949 -9.624 -14.137 1.00 92.88 218 HIS A N 1
ATOM 1748 C CA . HIS A 1 218 ? -0.447 -9.290 -14.399 1.00 92.88 218 HIS A CA 1
ATOM 1749 C C . HIS A 1 218 ? -1.073 -8.552 -13.209 1.00 92.88 218 HIS A C 1
ATOM 1751 O O . HIS A 1 218 ? -1.574 -7.438 -13.379 1.00 92.88 218 HIS A O 1
ATOM 1757 N N . ASP A 1 219 ? -0.951 -9.121 -12.009 1.00 92.50 219 ASP A N 1
ATOM 1758 C CA . ASP A 1 219 ? -1.514 -8.569 -10.775 1.00 92.50 219 ASP A CA 1
ATOM 1759 C C . ASP A 1 219 ? -0.883 -7.223 -10.407 1.00 92.50 219 ASP A C 1
ATOM 1761 O O . ASP A 1 219 ? -1.586 -6.306 -9.978 1.00 92.50 219 ASP A O 1
ATOM 1765 N N . ALA A 1 220 ? 0.428 -7.058 -10.621 1.00 96.81 220 ALA A N 1
ATOM 1766 C CA . ALA A 1 220 ? 1.116 -5.792 -10.382 1.00 96.81 220 ALA A CA 1
ATOM 1767 C C . ALA A 1 220 ? 0.573 -4.674 -11.286 1.00 96.81 220 ALA A C 1
ATOM 1769 O O . ALA A 1 220 ? 0.250 -3.583 -10.815 1.00 96.81 220 ALA A O 1
ATOM 1770 N N . VAL A 1 221 ? 0.406 -4.955 -12.583 1.00 96.88 221 VAL A N 1
ATOM 1771 C CA . VAL A 1 221 ? -0.142 -3.987 -13.547 1.00 96.88 221 VAL A CA 1
ATOM 1772 C C . VAL A 1 221 ? -1.609 -3.676 -13.246 1.00 96.88 221 VAL A C 1
ATOM 1774 O O . VAL A 1 221 ? -2.015 -2.514 -13.326 1.00 96.88 221 VAL A O 1
ATOM 1777 N N . ALA A 1 222 ? -2.409 -4.683 -12.891 1.00 94.62 222 ALA A N 1
ATOM 1778 C CA . ALA A 1 222 ? -3.798 -4.486 -12.486 1.00 94.62 222 ALA A CA 1
ATOM 1779 C C . ALA A 1 222 ? -3.894 -3.620 -11.218 1.00 94.62 222 ALA A C 1
ATOM 1781 O O . ALA A 1 222 ? -4.658 -2.654 -11.188 1.00 94.62 222 ALA A O 1
ATOM 1782 N N . THR A 1 223 ? -3.051 -3.898 -10.219 1.00 97.31 223 THR A N 1
ATOM 1783 C CA . THR A 1 223 ? -2.983 -3.131 -8.968 1.00 97.31 223 THR A CA 1
ATOM 1784 C C . THR A 1 223 ? -2.572 -1.683 -9.220 1.00 97.31 223 THR A C 1
ATOM 1786 O O . THR A 1 223 ? -3.234 -0.777 -8.721 1.00 97.31 223 THR A O 1
ATOM 1789 N N . ALA A 1 224 ? -1.546 -1.435 -10.043 1.00 98.06 224 ALA A N 1
ATOM 1790 C CA . ALA A 1 224 ? -1.125 -0.077 -10.398 1.00 98.06 224 ALA A CA 1
ATOM 1791 C C . ALA A 1 224 ? -2.234 0.713 -11.103 1.00 98.06 224 ALA A C 1
ATOM 1793 O O . ALA A 1 224 ? -2.460 1.880 -10.792 1.00 98.06 224 ALA A O 1
ATOM 1794 N N . ARG A 1 225 ? -2.964 0.081 -12.032 1.00 97.31 225 ARG A N 1
ATOM 1795 C CA . ARG A 1 225 ? -4.103 0.719 -12.713 1.00 97.31 225 ARG A CA 1
ATOM 1796 C C . ARG A 1 225 ? -5.220 1.070 -11.737 1.00 97.31 225 ARG A C 1
ATOM 1798 O O . ARG A 1 225 ? -5.734 2.186 -11.786 1.00 97.31 225 ARG A O 1
ATOM 1805 N N . TRP A 1 226 ? -5.574 0.140 -10.852 1.00 97.25 226 TRP A N 1
ATOM 1806 C CA . TRP A 1 226 ? -6.589 0.380 -9.830 1.00 97.25 226 TRP A CA 1
ATOM 1807 C C . TRP A 1 226 ? -6.169 1.502 -8.874 1.00 97.25 226 TRP A C 1
ATOM 1809 O O . TRP A 1 226 ? -6.961 2.413 -8.634 1.00 97.25 226 TRP A O 1
ATOM 1819 N N . LEU A 1 227 ? -4.918 1.486 -8.397 1.00 98.38 227 LEU A N 1
ATOM 1820 C CA . LEU A 1 227 ? -4.355 2.536 -7.544 1.00 98.38 227 LEU A CA 1
ATOM 1821 C C . LEU A 1 227 ? -4.381 3.889 -8.241 1.00 98.38 227 LEU A C 1
ATOM 1823 O O . LEU A 1 227 ? -4.837 4.859 -7.651 1.00 98.38 227 LEU A O 1
ATOM 1827 N N . HIS A 1 228 ? -3.938 3.961 -9.497 1.00 98.31 228 HIS A N 1
ATOM 1828 C CA . HIS A 1 228 ? -3.954 5.203 -10.261 1.00 98.31 228 HIS A CA 1
ATOM 1829 C C . HIS A 1 228 ? -5.364 5.797 -10.317 1.00 98.31 228 HIS A C 1
ATOM 1831 O O . HIS A 1 228 ? -5.534 6.983 -10.039 1.00 98.31 228 HIS A O 1
ATOM 1837 N N . ALA A 1 229 ? -6.380 4.981 -10.619 1.00 96.25 229 ALA A N 1
ATOM 1838 C CA . ALA A 1 229 ? -7.773 5.423 -10.606 1.00 96.25 229 ALA A CA 1
ATOM 1839 C C . ALA A 1 229 ? -8.217 5.868 -9.201 1.00 96.25 229 ALA A C 1
ATOM 1841 O O . ALA A 1 229 ? -8.700 6.983 -9.038 1.00 96.25 229 ALA A O 1
ATOM 1842 N N . ALA A 1 230 ? -8.000 5.040 -8.173 1.00 96.06 230 ALA A N 1
ATOM 1843 C CA . ALA A 1 230 ? -8.414 5.328 -6.796 1.00 96.06 230 ALA A CA 1
ATOM 1844 C C . ALA A 1 230 ? -7.775 6.601 -6.223 1.00 96.06 230 ALA A C 1
ATOM 1846 O O . ALA A 1 230 ? -8.458 7.410 -5.596 1.00 96.06 230 ALA A O 1
ATOM 1847 N N . VAL A 1 231 ? -6.481 6.801 -6.472 1.00 98.12 231 VAL A N 1
ATOM 1848 C CA . VAL A 1 231 ? -5.727 7.977 -6.030 1.00 98.12 231 VAL A CA 1
ATOM 1849 C C . VAL A 1 231 ? -6.165 9.227 -6.794 1.00 98.12 231 VAL A C 1
ATOM 1851 O O . VAL A 1 231 ? -6.366 10.269 -6.165 1.00 98.12 231 VAL A O 1
ATOM 1854 N N . SER A 1 232 ? -6.375 9.118 -8.112 1.00 97.12 232 SER A N 1
ATOM 1855 C CA . SER A 1 232 ? -6.854 10.231 -8.950 1.00 97.12 232 SER A CA 1
ATOM 1856 C C . SER A 1 232 ? -8.250 10.696 -8.536 1.00 97.12 232 SER A C 1
ATOM 1858 O O . SER A 1 232 ? -8.510 11.892 -8.441 1.00 97.12 232 SER A O 1
ATOM 1860 N N . GLU A 1 233 ? -9.140 9.750 -8.243 1.00 96.81 233 GLU A N 1
ATOM 1861 C CA . GLU A 1 233 ? -10.517 10.001 -7.797 1.00 96.81 233 GLU A CA 1
ATOM 1862 C C . GLU A 1 233 ? -10.609 10.363 -6.311 1.00 96.81 233 GLU A C 1
ATOM 1864 O O . GLU A 1 233 ? -11.693 10.662 -5.817 1.00 96.81 233 GLU A O 1
ATOM 1869 N N . ARG A 1 234 ? -9.483 10.325 -5.585 1.00 96.19 234 ARG A N 1
ATOM 1870 C CA . ARG A 1 234 ? -9.418 10.549 -4.135 1.00 96.19 234 ARG A CA 1
ATOM 1871 C C . ARG A 1 234 ? -10.356 9.631 -3.342 1.00 96.19 234 ARG A C 1
ATOM 1873 O O . ARG A 1 234 ? -10.855 10.023 -2.289 1.00 96.19 234 ARG A O 1
ATOM 1880 N N . ARG A 1 235 ? -10.566 8.399 -3.820 1.00 95.31 235 ARG A N 1
ATOM 1881 C CA . ARG A 1 235 ? -11.299 7.370 -3.070 1.00 95.31 235 ARG A CA 1
ATOM 1882 C C . ARG A 1 235 ? -10.580 7.098 -1.754 1.00 95.31 235 ARG A C 1
ATOM 1884 O O . ARG A 1 235 ? -9.350 7.026 -1.723 1.00 95.31 235 ARG A O 1
ATOM 1891 N N . GLU A 1 236 ? -11.323 6.965 -0.660 1.00 91.44 236 GLU A N 1
ATOM 1892 C CA . GLU A 1 236 ? -10.698 6.657 0.626 1.00 91.44 236 GLU A CA 1
ATOM 1893 C C . GLU A 1 236 ? -9.984 5.296 0.563 1.00 91.44 236 GLU A C 1
ATOM 1895 O O . GLU A 1 236 ? -10.485 4.366 -0.076 1.00 91.44 236 GLU A O 1
ATOM 1900 N N . PRO A 1 237 ? -8.790 5.164 1.168 1.00 96.12 237 PRO A N 1
ATOM 1901 C CA . PRO A 1 237 ? -8.170 6.071 2.145 1.00 96.12 237 PRO A CA 1
ATOM 1902 C C . PRO A 1 237 ? -7.283 7.185 1.548 1.00 96.12 237 PRO A C 1
ATOM 1904 O O . PRO A 1 237 ? -6.577 7.877 2.286 1.00 96.12 237 PRO A O 1
ATOM 1907 N N . PHE A 1 238 ? -7.257 7.341 0.220 1.00 97.44 238 PHE A N 1
ATOM 1908 C CA . PHE A 1 238 ? -6.378 8.279 -0.489 1.00 97.44 238 PHE A CA 1
ATOM 1909 C C . PHE A 1 238 ? -6.879 9.724 -0.471 1.00 97.44 238 PHE A C 1
ATOM 1911 O O . PHE A 1 238 ? -6.109 10.631 -0.790 1.00 97.44 238 PHE A O 1
ATOM 1918 N N . GLY A 1 239 ? -8.141 9.952 -0.110 1.00 94.38 239 GLY A N 1
ATOM 1919 C CA . GLY A 1 239 ? -8.738 11.275 0.006 1.00 94.38 239 GLY A CA 1
ATOM 1920 C C . GLY A 1 239 ? -8.263 12.000 1.258 1.00 94.38 239 GLY A C 1
ATOM 1921 O O . GLY A 1 239 ? -7.213 12.647 1.259 1.00 94.38 239 GLY A O 1
ATOM 1922 N N . THR A 1 240 ? -9.057 11.911 2.318 1.00 94.69 240 THR A N 1
ATOM 1923 C CA . THR A 1 240 ? -8.882 12.693 3.544 1.00 94.69 240 THR A CA 1
ATOM 1924 C C . THR A 1 240 ? -8.310 11.879 4.692 1.00 94.69 240 THR A C 1
ATOM 1926 O O . THR A 1 240 ? -7.598 12.446 5.519 1.00 94.69 240 THR A O 1
ATOM 1929 N N . VAL A 1 241 ? -8.550 10.565 4.744 1.00 93.88 241 VAL A N 1
ATOM 1930 C CA . VAL A 1 241 ? -8.202 9.745 5.914 1.00 93.88 241 VAL A CA 1
ATOM 1931 C C . VAL A 1 241 ? -6.695 9.740 6.167 1.00 93.88 241 VAL A C 1
ATOM 1933 O O . VAL A 1 241 ? -6.256 10.090 7.264 1.00 93.88 241 VAL A O 1
ATOM 1936 N N . GLY A 1 242 ? -5.887 9.393 5.161 1.00 93.88 242 GLY A N 1
ATOM 1937 C CA . GLY A 1 242 ? -4.433 9.338 5.334 1.00 93.88 242 GLY A CA 1
ATOM 1938 C C . GLY A 1 242 ? -3.796 10.711 5.570 1.00 93.88 242 GLY A C 1
ATOM 1939 O O . GLY A 1 242 ? -2.952 10.858 6.453 1.00 93.88 242 GLY A O 1
ATOM 1940 N N . ALA A 1 243 ? -4.257 11.736 4.847 1.00 93.56 243 ALA A N 1
ATOM 1941 C CA . ALA A 1 243 ? -3.768 13.106 5.007 1.00 93.56 243 ALA A CA 1
ATOM 1942 C C . ALA A 1 243 ? -4.128 13.695 6.383 1.00 93.56 243 ALA A C 1
ATOM 1944 O O . ALA A 1 243 ? -3.293 14.327 7.027 1.00 93.56 243 ALA A O 1
ATOM 1945 N N . GLY A 1 244 ? -5.346 13.443 6.869 1.00 94.19 244 GLY A N 1
ATOM 1946 C CA . GLY A 1 244 ? -5.797 13.881 8.187 1.00 94.19 244 GLY A CA 1
ATOM 1947 C C . GLY A 1 244 ? -4.991 13.245 9.317 1.00 94.19 244 GLY A C 1
ATOM 1948 O O . GLY A 1 244 ? -4.636 13.926 10.277 1.00 94.19 244 GLY A O 1
ATOM 1949 N N . LEU A 1 245 ? -4.626 11.964 9.189 1.00 92.81 245 LEU A N 1
ATOM 1950 C CA . LEU A 1 245 ? -3.751 11.306 10.162 1.00 92.81 245 LEU A CA 1
ATOM 1951 C C . LEU A 1 245 ? -2.382 11.983 10.252 1.00 92.81 245 LEU A C 1
ATOM 1953 O O . LEU A 1 245 ? -1.892 12.177 11.364 1.00 92.81 245 LEU A O 1
ATOM 1957 N N . LEU A 1 246 ? -1.795 12.372 9.118 1.00 93.06 246 LEU A N 1
ATOM 1958 C CA . LEU A 1 246 ? -0.515 13.077 9.096 1.00 93.06 246 LEU A CA 1
ATOM 1959 C C . LEU A 1 246 ? -0.628 14.484 9.702 1.00 93.06 246 LEU A C 1
ATOM 1961 O O . LEU A 1 246 ? 0.181 14.848 10.549 1.00 93.06 246 LEU A O 1
ATOM 1965 N N . ALA A 1 247 ? -1.670 15.240 9.348 1.00 89.19 247 ALA A N 1
ATOM 1966 C CA . ALA A 1 247 ? -1.868 16.610 9.829 1.00 89.19 247 ALA A CA 1
ATOM 1967 C C . ALA A 1 247 ? -2.012 16.714 11.359 1.00 89.19 247 ALA A C 1
ATOM 1969 O O . ALA A 1 247 ? -1.648 17.725 11.942 1.00 89.19 247 ALA A O 1
ATOM 1970 N N . THR A 1 248 ? -2.498 15.667 12.035 1.00 82.44 248 THR A N 1
ATOM 1971 C CA . THR A 1 248 ? -2.564 15.632 13.514 1.00 82.44 248 THR A CA 1
ATOM 1972 C C . THR A 1 248 ? -1.207 15.439 14.206 1.00 82.44 248 THR A C 1
ATOM 1974 O O . THR A 1 248 ? -1.168 15.275 15.428 1.00 82.44 248 THR A O 1
ATOM 1977 N N . ARG A 1 249 ? -0.111 15.374 13.441 1.00 69.88 249 ARG A N 1
ATOM 1978 C CA . ARG A 1 249 ? 1.251 15.094 13.926 1.00 69.88 249 ARG A CA 1
ATOM 1979 C C . ARG A 1 249 ? 2.250 16.215 13.656 1.00 69.88 249 ARG A C 1
ATOM 1981 O O . ARG A 1 249 ? 3.335 16.165 14.225 1.00 69.88 249 ARG A O 1
ATOM 1988 N N . SER A 1 250 ? 1.880 17.190 12.826 1.00 53.16 250 SER A N 1
ATOM 1989 C CA . SER A 1 250 ? 2.653 18.412 12.567 1.00 53.16 250 SER A CA 1
ATOM 1990 C C . SER A 1 250 ? 2.386 19.497 13.604 1.00 53.16 250 SER A C 1
ATOM 1992 O O . SER A 1 250 ? 1.256 19.538 14.144 1.00 53.16 250 SER A O 1
#

Secondary structure (DSSP, 8-state):
--PPPPPPP-------HHHHHHHHHHHHHHH-TT-TTTTTHHHHHHHHHHTTTT-S-GGGHHHHHHHHHHHHHT-TTHHHHS---TTSPEEEEEE-TTS----EEEEEEEEE-SSEEEEEE-TTPPBB-SSSS-B--SS-EEEEEESSSSEEEEES-STTEEEEEEEES--EE-SSEEEEEEEEEEEEEETTS-EEEE-HHHHHHHHHHTT--HHHHHHHHHHHHHHHHHHHTT-TTTTTHHHHHHHTT-

Foldseek 3Di:
DDDDDDPDPPPDDFLPPVLLVVLLVVVLVVCDPPRPCNQVSLLQLVAQLQVCRPPPCSVCSSVSSSVRSVVLSPPPCNCVQVVDDQDAFEWEWAAALLRQGAKIATWGFDDQGSFGTKTKRAAPGWIDGSDDDTDGHRAMKIKGLGSHAQKIKIAPDDDFWGMKMFGWGRWDDDPHYIYTYGQQWIWTAGPVLDIDIPRPVVNVVCCVVSVPDPVSVVRSVVRNVVCRVCLSVLPPPNNCVRVVSRVVVD

Sequence (250 aa):
MTSRPARSPIRDRDCDEPALDTVIERIRADLGADDPRAELVPGFVREAAAGLADAPVRCYIAVLVERAARRELARPDVVARTRWIRRTPYELRMRKWDGSPGRRTPVRPLRRDEFGHWYLWPAGEPVLPRSGPPRTYDHDFVHLVPAAGCWTARWGADGDVDLYCDVTTRPVVEADAVRAVDLDLDVVRYHDGRTAVVDQEQFARRRIEMGYPWPVVHDAVATARWLHAAVSERREPFGTVGAGLLATRS

pLDDT: mean 84.93, std 16.06, range [33.56, 98.62]